Protein AF-M2SYH3-F1 (afdb_monomer_lite)

Foldseek 3Di:
DDDDDDDDDDDDDDDDDDDDDDDDDDDDDDDDDDDDDDPPPPPPPPVPPPPQADDQPVVLVLLLLCVLCVVPDDPVLNPVSVVCVVVSLVDANQDPVLQVSVVVVHAAWEWEQERVNRDIDTDDDPVVNCVQLVNFDWAPLGSSYIYGYRYDPVQVVVVVVLVVVCVVDDPVVVVVSVVVVVVVVVVLLVVLVDDDPDDDRPDHDSVNSNSNSSSVCSNVSND

Sequence (223 aa):
MAPVQTQTMTSHQFDNPVTVIRASGRISKPPARSTRTQNKALLSHSPQIPTAHPDINITLLRNKLLLQCRRYLPSDLLHEALADGIYSRATHWITPCSSAASKFGKRKRYYVLDSSTFTFQSLGSAWEARILSGGSQPIDAGNGVVIFVKERKEWDAFMAGYRRQGKRAGQLMKLKQKDTERGWRDAWKRKCGMEEGGGKEVNAGPMWVLVKSAVAKIVKGEA

Structure (mmCIF, N/CA/C/O backbone):
data_AF-M2SYH3-F1
#
_entry.id   AF-M2SYH3-F1
#
loop_
_atom_site.group_PDB
_atom_site.id
_atom_site.type_symbol
_atom_site.label_atom_id
_atom_site.label_alt_id
_atom_site.label_comp_id
_atom_site.label_asym_id
_atom_site.label_entity_id
_atom_site.label_seq_id
_atom_site.pdbx_PDB_ins_code
_atom_site.Cartn_x
_atom_site.Cartn_y
_atom_site.Cartn_z
_atom_site.occupancy
_atom_site.B_iso_or_equiv
_atom_site.auth_seq_id
_atom_site.auth_comp_id
_atom_site.auth_asym_id
_atom_site.auth_atom_id
_atom_site.pdbx_PDB_model_num
ATOM 1 N N . MET A 1 1 ? 0.533 -21.204 -64.965 1.00 42.12 1 MET A N 1
ATOM 2 C CA . MET A 1 1 ? 1.046 -19.938 -65.536 1.00 42.12 1 MET A CA 1
ATOM 3 C C . MET A 1 1 ? 0.451 -18.799 -64.719 1.00 42.12 1 MET A C 1
ATOM 5 O O . MET A 1 1 ? -0.742 -18.845 -64.451 1.00 42.12 1 MET A O 1
ATOM 9 N N . ALA A 1 2 ? 1.285 -17.895 -64.200 1.00 50.41 2 ALA A N 1
ATOM 10 C CA . ALA A 1 2 ? 0.898 -16.874 -63.219 1.00 50.41 2 ALA A CA 1
ATOM 11 C C . ALA A 1 2 ? 0.053 -15.741 -63.844 1.00 50.41 2 ALA A C 1
ATOM 13 O O . ALA A 1 2 ? 0.265 -15.426 -65.016 1.00 50.41 2 ALA A O 1
ATOM 14 N N . PRO A 1 3 ? -0.870 -15.105 -63.095 1.00 63.47 3 PRO A N 1
ATOM 15 C CA . PRO A 1 3 ? -1.610 -13.949 -63.590 1.00 63.47 3 PRO A CA 1
ATOM 16 C C . PRO A 1 3 ? -0.711 -12.703 -63.624 1.00 63.47 3 PRO A C 1
ATOM 18 O O . PRO A 1 3 ? -0.136 -12.301 -62.613 1.00 63.47 3 PRO A O 1
ATOM 21 N N . VAL A 1 4 ? -0.599 -12.093 -64.803 1.00 54.75 4 VAL A N 1
ATOM 22 C CA . VAL A 1 4 ? 0.127 -10.838 -65.039 1.00 54.75 4 VAL A CA 1
ATOM 23 C C . VAL A 1 4 ? -0.726 -9.673 -64.531 1.00 54.75 4 VAL A C 1
ATOM 25 O O . VAL A 1 4 ? -1.791 -9.387 -65.075 1.00 54.75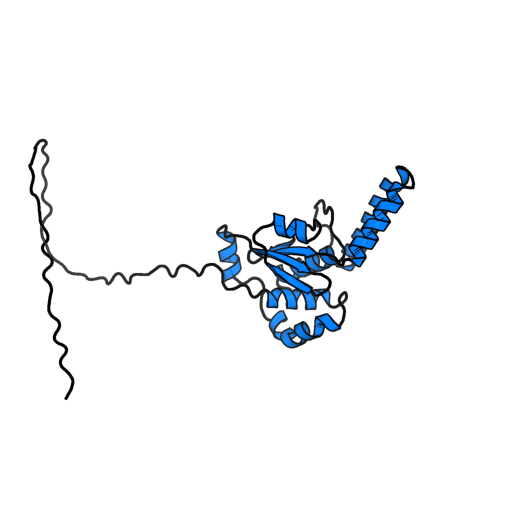 4 VAL A O 1
ATOM 28 N N . GLN A 1 5 ? -0.268 -9.001 -63.472 1.00 52.91 5 GLN A N 1
ATOM 29 C CA . GLN A 1 5 ? -0.852 -7.748 -62.992 1.00 52.91 5 GLN A CA 1
ATOM 30 C C . GLN A 1 5 ? -0.346 -6.588 -63.854 1.00 52.91 5 GLN A C 1
ATOM 32 O O . GLN A 1 5 ? 0.848 -6.300 -63.885 1.00 52.91 5 GLN A O 1
ATOM 37 N N . THR A 1 6 ? -1.264 -5.917 -64.544 1.00 54.66 6 THR A N 1
ATOM 38 C CA . THR A 1 6 ? -0.975 -4.702 -65.315 1.00 54.66 6 THR A CA 1
ATOM 39 C C . THR A 1 6 ? -1.228 -3.503 -64.402 1.00 54.66 6 THR A C 1
ATOM 41 O O . THR A 1 6 ? -2.363 -3.293 -63.982 1.00 54.66 6 THR A O 1
ATOM 44 N N . GLN A 1 7 ? -0.188 -2.748 -64.043 1.00 52.53 7 GLN A N 1
ATOM 45 C CA . GLN A 1 7 ? -0.327 -1.504 -63.277 1.00 52.53 7 GLN A CA 1
ATOM 46 C C . GLN A 1 7 ? -0.224 -0.306 -64.226 1.00 52.53 7 GLN A C 1
ATOM 48 O O . GLN A 1 7 ? 0.802 -0.086 -64.866 1.00 52.53 7 GLN A O 1
ATOM 53 N N . THR A 1 8 ? -1.311 0.456 -64.320 1.00 51.59 8 THR A N 1
ATOM 54 C CA . THR A 1 8 ? -1.416 1.704 -65.082 1.00 51.59 8 THR A CA 1
ATOM 55 C C . THR A 1 8 ? -0.762 2.839 -64.293 1.00 51.59 8 THR A C 1
ATOM 57 O O . THR A 1 8 ? -1.153 3.103 -63.158 1.00 51.59 8 THR A O 1
ATOM 60 N N . MET A 1 9 ? 0.229 3.518 -64.875 1.00 43.31 9 MET A N 1
ATOM 61 C CA . MET A 1 9 ? 0.876 4.681 -64.258 1.00 43.31 9 MET A CA 1
ATOM 62 C C . MET A 1 9 ? 0.047 5.953 -64.484 1.00 43.31 9 MET A C 1
ATOM 64 O O . MET A 1 9 ? -0.179 6.354 -65.623 1.00 43.31 9 MET A O 1
ATOM 68 N N . THR A 1 10 ? -0.369 6.618 -63.406 1.00 52.62 10 THR A N 1
ATOM 69 C CA . THR A 1 10 ? -0.900 7.991 -63.429 1.00 52.62 10 THR A CA 1
ATOM 70 C C . THR A 1 10 ? 0.238 9.012 -63.376 1.00 52.62 10 THR A C 1
ATOM 72 O O . THR A 1 10 ? 1.115 8.933 -62.517 1.00 52.62 10 THR A O 1
ATOM 75 N N . SER A 1 11 ? 0.215 9.991 -64.281 1.00 40.44 11 SER A N 1
ATOM 76 C CA . SER A 1 11 ? 1.160 11.111 -64.333 1.00 40.44 11 SER A CA 1
ATOM 77 C C . SER A 1 11 ? 0.791 12.199 -63.321 1.00 40.44 11 SER A C 1
ATOM 79 O O . SER A 1 11 ? -0.292 12.777 -63.404 1.00 40.44 11 SER A O 1
ATOM 81 N N . HIS A 1 12 ? 1.699 12.525 -62.400 1.00 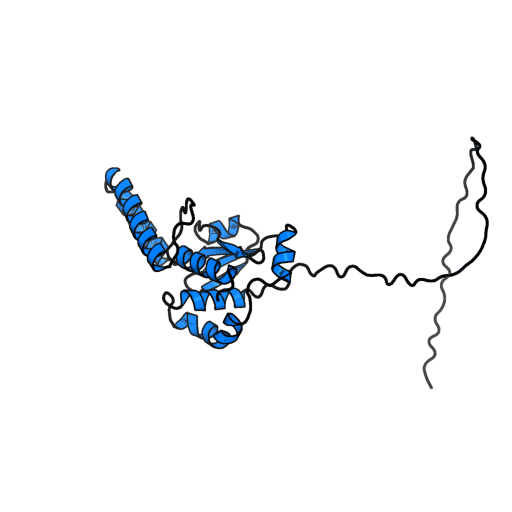43.59 12 HIS A N 1
ATOM 82 C CA . HIS A 1 12 ? 1.578 13.719 -61.563 1.00 43.59 12 HIS A CA 1
ATOM 83 C C . HIS A 1 12 ? 2.125 14.937 -62.317 1.00 43.59 12 HIS A C 1
ATOM 85 O O . HIS A 1 12 ? 3.328 15.048 -62.552 1.00 43.59 12 HIS A O 1
ATOM 91 N N . GLN A 1 13 ? 1.223 15.835 -62.704 1.00 39.53 13 GLN A N 1
ATOM 92 C CA . GLN A 1 13 ? 1.529 17.157 -63.236 1.00 39.53 13 GLN A CA 1
ATOM 93 C C . GLN A 1 13 ? 1.862 18.088 -62.061 1.00 39.53 13 GLN A C 1
ATOM 95 O O . GLN A 1 13 ? 1.044 18.270 -61.162 1.00 39.53 13 GLN A O 1
ATOM 100 N N . PHE A 1 14 ? 3.076 18.638 -62.042 1.00 44.34 14 PHE A N 1
ATOM 101 C CA . PHE A 1 14 ? 3.456 19.718 -61.133 1.00 44.34 14 PHE A CA 1
ATOM 102 C C . PHE A 1 14 ? 3.430 21.031 -61.916 1.00 44.34 14 PHE A C 1
ATOM 104 O O . PHE A 1 14 ? 4.287 21.260 -62.770 1.00 44.34 14 PHE A O 1
ATOM 111 N N . ASP A 1 15 ? 2.446 21.881 -61.626 1.00 38.56 15 ASP A N 1
ATOM 112 C CA . ASP A 1 15 ? 2.392 23.249 -62.134 1.00 38.56 15 ASP A CA 1
ATOM 113 C C . ASP A 1 15 ? 3.393 24.125 -61.367 1.00 38.56 15 ASP A C 1
ATOM 115 O O . ASP A 1 15 ? 3.286 24.332 -60.157 1.00 38.56 15 ASP A O 1
ATOM 119 N N . ASN A 1 16 ? 4.375 24.660 -62.091 1.00 48.09 16 ASN A N 1
ATOM 120 C CA . ASN A 1 16 ? 5.156 25.815 -61.655 1.00 48.09 16 ASN A CA 1
ATOM 121 C C . ASN A 1 16 ? 4.356 27.096 -61.927 1.00 48.09 16 ASN A C 1
ATOM 123 O O . ASN A 1 16 ? 3.827 27.245 -63.030 1.00 48.09 16 ASN A O 1
ATOM 127 N N . PRO A 1 17 ? 4.457 28.106 -61.050 1.00 53.94 17 PRO A N 1
ATOM 128 C CA . PRO A 1 17 ? 4.491 29.475 -61.534 1.00 53.94 17 PRO A CA 1
ATOM 129 C C . PRO A 1 17 ? 5.795 30.173 -61.144 1.00 53.94 17 PRO A C 1
ATOM 131 O O . PRO A 1 17 ? 6.124 30.404 -59.981 1.00 53.94 17 PRO A O 1
ATOM 134 N N . VAL A 1 18 ? 6.523 30.528 -62.198 1.00 38.81 18 VAL A N 1
ATOM 135 C CA . VAL A 1 18 ? 7.588 31.525 -62.246 1.00 38.81 18 VAL A CA 1
ATOM 136 C C . VAL A 1 18 ? 7.019 32.888 -61.853 1.00 38.81 18 VAL A C 1
ATOM 138 O O . VAL A 1 18 ? 6.101 33.350 -62.519 1.00 38.81 18 VAL A O 1
ATOM 141 N N . THR A 1 19 ? 7.637 33.591 -60.897 1.00 38.41 19 THR A N 1
ATOM 142 C CA . THR A 1 19 ? 7.664 35.067 -60.927 1.00 38.41 19 THR A CA 1
ATOM 143 C C . THR A 1 19 ? 8.864 35.673 -60.183 1.00 38.41 19 THR A C 1
ATOM 145 O O . THR A 1 19 ? 8.929 35.693 -58.961 1.00 38.41 19 THR A O 1
ATOM 148 N N . VAL A 1 20 ? 9.773 36.204 -61.008 1.00 38.16 20 VAL A N 1
ATOM 149 C CA . VAL A 1 20 ? 10.424 37.529 -60.965 1.00 38.16 20 VAL A CA 1
ATOM 150 C C . VAL A 1 20 ? 11.414 37.887 -59.838 1.00 38.16 20 VAL A C 1
ATOM 152 O O . VAL A 1 20 ? 11.094 38.369 -58.759 1.00 38.16 20 VAL A O 1
ATOM 155 N N . ILE A 1 21 ? 12.670 37.778 -60.266 1.00 36.28 21 ILE A N 1
ATOM 156 C CA . ILE A 1 21 ? 13.918 38.458 -59.905 1.00 36.28 21 ILE A CA 1
ATOM 157 C C . ILE A 1 21 ? 13.749 39.934 -59.477 1.00 36.28 21 ILE A C 1
ATOM 159 O O . ILE A 1 21 ? 13.281 40.767 -60.253 1.00 36.28 21 ILE A O 1
ATOM 163 N N . ARG A 1 22 ? 14.320 40.302 -58.320 1.00 34.34 22 ARG A N 1
ATOM 164 C CA . ARG A 1 22 ? 14.886 41.645 -58.099 1.00 34.34 22 ARG A CA 1
ATOM 165 C C . ARG A 1 22 ? 16.257 41.521 -57.437 1.00 34.34 22 ARG A C 1
ATOM 167 O O . ARG A 1 22 ? 16.393 40.982 -56.345 1.00 34.34 22 ARG A O 1
ATOM 174 N N . ALA A 1 23 ? 17.270 41.973 -58.166 1.00 37.78 23 ALA A N 1
ATOM 175 C CA . ALA A 1 23 ? 18.678 41.924 -57.809 1.00 37.78 23 ALA A CA 1
ATOM 176 C C . ALA A 1 23 ? 19.068 43.044 -56.834 1.00 37.78 23 ALA A C 1
ATOM 178 O O . ALA A 1 23 ? 18.600 44.168 -56.994 1.00 37.78 23 ALA A O 1
ATOM 179 N N . SER A 1 24 ? 20.001 42.761 -55.916 1.00 33.31 24 SER A N 1
ATOM 180 C CA . SER A 1 24 ? 21.222 43.564 -55.723 1.00 33.31 24 SER A CA 1
ATOM 181 C C . SER A 1 24 ? 22.178 42.890 -54.726 1.00 33.31 24 SER A C 1
ATOM 183 O O . SER A 1 24 ? 21.729 42.358 -53.716 1.00 33.31 24 SER A O 1
ATOM 185 N N . GLY A 1 25 ? 23.491 42.966 -54.982 1.00 33.91 25 GLY A N 1
ATOM 186 C CA . GLY A 1 25 ? 24.516 42.833 -53.932 1.00 33.91 25 GLY A CA 1
ATOM 187 C C . GLY A 1 25 ? 25.477 41.637 -54.002 1.00 33.91 25 GLY A C 1
ATOM 188 O O . GLY A 1 25 ? 25.377 40.712 -53.212 1.00 33.91 25 GLY A O 1
ATOM 189 N N . ARG A 1 26 ? 26.436 41.706 -54.937 1.00 37.03 26 ARG A N 1
ATOM 190 C CA . ARG A 1 26 ? 27.820 41.169 -54.918 1.00 37.03 26 ARG A CA 1
ATOM 191 C C . ARG A 1 26 ? 28.271 40.368 -53.669 1.00 37.03 26 ARG A C 1
ATOM 193 O O . ARG A 1 26 ? 28.309 40.927 -52.583 1.00 37.03 26 ARG A O 1
ATOM 200 N N . ILE A 1 27 ? 28.817 39.160 -53.874 1.00 39.44 27 ILE A N 1
ATOM 201 C CA . ILE A 1 27 ? 30.246 38.794 -53.684 1.00 39.44 27 ILE A CA 1
ATOM 202 C C . ILE A 1 27 ? 30.469 37.322 -54.097 1.00 39.44 27 ILE A C 1
ATOM 204 O O . ILE A 1 27 ? 29.675 36.425 -53.843 1.00 39.44 27 ILE A O 1
ATOM 208 N N . SER A 1 28 ? 31.581 37.130 -54.795 1.00 40.62 28 SER A N 1
ATOM 209 C CA . SER A 1 28 ? 32.129 35.961 -55.481 1.00 40.62 28 SER A CA 1
ATOM 210 C C . SER A 1 28 ? 32.552 34.773 -54.600 1.00 40.62 28 SER A C 1
ATOM 212 O O . SER A 1 28 ? 33.285 34.984 -53.633 1.00 40.62 28 SER A O 1
ATOM 214 N N . LYS A 1 29 ? 32.245 33.538 -55.041 1.00 44.41 29 LYS A N 1
ATOM 215 C CA . LYS A 1 29 ? 33.166 32.373 -55.185 1.00 44.41 29 LYS A CA 1
ATOM 216 C C . LYS A 1 29 ? 32.385 31.108 -55.618 1.00 44.41 29 LYS A C 1
ATOM 218 O O . LYS A 1 29 ? 31.324 30.859 -55.054 1.00 44.41 29 LYS A O 1
ATOM 223 N N . PRO A 1 30 ? 32.872 30.297 -56.579 1.00 50.31 30 PRO A N 1
ATOM 224 C CA . PRO A 1 30 ? 32.201 29.060 -56.985 1.00 50.31 30 PRO A CA 1
ATOM 225 C C . PRO A 1 30 ? 32.692 27.862 -56.150 1.00 50.31 30 PRO A C 1
ATOM 227 O O . PRO A 1 30 ? 33.896 27.771 -55.900 1.00 50.31 30 PRO A O 1
ATOM 230 N N . PRO A 1 31 ? 31.841 26.892 -55.769 1.00 42.47 31 PRO A N 1
ATOM 231 C CA . PRO A 1 31 ? 32.324 25.578 -55.382 1.00 42.47 31 PRO A CA 1
ATOM 232 C C . PRO A 1 31 ? 32.312 24.622 -56.581 1.00 42.47 31 PRO A C 1
ATOM 234 O O . PRO A 1 31 ? 31.359 24.542 -57.357 1.00 42.47 31 PRO A O 1
ATOM 237 N N . ALA A 1 32 ? 33.428 23.913 -56.719 1.00 39.72 32 ALA A N 1
ATOM 238 C CA . ALA A 1 32 ? 33.720 22.958 -57.768 1.00 39.72 32 ALA A CA 1
ATOM 239 C C . ALA A 1 32 ? 32.761 21.756 -57.766 1.00 39.72 32 ALA A C 1
ATOM 241 O O . ALA A 1 32 ? 32.428 21.184 -56.729 1.00 39.72 32 ALA A O 1
ATOM 242 N N . ARG A 1 33 ? 32.389 21.323 -58.970 1.00 42.09 33 ARG A N 1
ATOM 243 C CA . ARG A 1 33 ? 31.792 20.016 -59.245 1.00 42.09 33 ARG A CA 1
ATOM 244 C C . ARG A 1 33 ? 32.903 18.960 -59.203 1.00 42.09 33 ARG A C 1
ATOM 246 O O . ARG A 1 33 ? 33.776 18.988 -60.061 1.00 42.09 33 ARG A O 1
ATOM 253 N N . SER A 1 34 ? 32.847 18.005 -58.275 1.00 36.19 34 SER A N 1
ATOM 254 C CA . SER A 1 34 ? 33.382 16.662 -58.530 1.00 36.19 34 SER A CA 1
ATOM 255 C C . SER A 1 34 ? 32.718 15.603 -57.650 1.00 36.19 34 SER A C 1
ATOM 257 O O . SER A 1 34 ? 32.549 15.748 -56.443 1.00 36.19 34 SER A O 1
ATOM 259 N N . THR A 1 35 ? 32.312 14.550 -58.340 1.00 45.69 35 THR A N 1
ATOM 260 C CA . THR A 1 35 ? 31.649 13.312 -57.944 1.00 45.69 35 THR A CA 1
ATOM 261 C C . THR A 1 35 ? 32.452 12.474 -56.953 1.00 45.69 35 THR A C 1
ATOM 263 O O . THR A 1 35 ? 33.611 12.185 -57.231 1.00 45.69 35 THR A O 1
ATOM 266 N N . ARG A 1 36 ? 31.801 11.924 -55.918 1.00 39.41 36 ARG A N 1
ATOM 267 C CA . ARG A 1 36 ? 31.935 10.495 -55.577 1.00 39.41 36 ARG A CA 1
ATOM 268 C C . ARG A 1 36 ? 30.840 10.056 -54.609 1.00 39.41 36 ARG A C 1
ATOM 270 O O . ARG A 1 36 ? 30.833 10.388 -53.431 1.00 39.41 36 ARG A O 1
ATOM 277 N N . THR A 1 37 ? 29.938 9.254 -55.149 1.00 49.62 37 THR A N 1
ATOM 278 C CA . THR A 1 37 ? 29.080 8.305 -54.447 1.00 49.62 37 THR A CA 1
ATOM 279 C C . THR A 1 37 ? 29.840 7.567 -53.342 1.00 49.62 37 THR A C 1
ATOM 281 O O . THR A 1 37 ? 30.661 6.691 -53.614 1.00 49.62 37 THR A O 1
ATOM 284 N N . GLN A 1 38 ? 29.521 7.873 -52.090 1.00 41.78 38 GLN A N 1
ATOM 285 C CA . GLN A 1 38 ? 29.588 6.900 -51.009 1.00 41.78 38 GLN A CA 1
ATOM 286 C C . GLN A 1 38 ? 28.253 6.952 -50.280 1.00 41.78 38 GLN A C 1
ATOM 288 O O . GLN A 1 38 ? 28.064 7.705 -49.329 1.00 41.78 38 GLN A O 1
ATOM 293 N N . ASN A 1 39 ? 27.329 6.126 -50.777 1.00 46.00 39 ASN A N 1
ATOM 294 C CA . ASN A 1 39 ? 26.231 5.566 -50.006 1.00 46.00 39 ASN A CA 1
ATOM 295 C C . ASN A 1 39 ? 26.822 4.886 -48.764 1.00 46.00 39 ASN A C 1
ATOM 297 O O . ASN A 1 39 ? 27.011 3.673 -48.727 1.00 46.00 39 ASN A O 1
ATOM 301 N N . LYS A 1 40 ? 27.125 5.664 -47.726 1.00 44.81 40 LYS A N 1
ATOM 302 C CA . LYS A 1 40 ? 26.955 5.160 -46.375 1.00 44.81 40 LYS A CA 1
ATOM 303 C C . LYS A 1 40 ? 25.454 5.122 -46.212 1.00 44.81 40 LYS A C 1
ATOM 305 O O . LYS A 1 40 ? 24.832 6.167 -46.051 1.00 44.81 40 LYS A O 1
ATOM 310 N N . ALA A 1 41 ? 24.891 3.927 -46.367 1.00 47.91 41 ALA A N 1
ATOM 311 C CA . ALA A 1 41 ? 23.580 3.620 -45.845 1.00 47.91 41 ALA A CA 1
ATOM 312 C C . ALA A 1 41 ? 23.558 4.173 -44.419 1.00 47.91 41 ALA A C 1
ATOM 314 O O . ALA A 1 41 ? 24.173 3.615 -43.508 1.00 47.91 41 ALA A O 1
ATOM 315 N N . LEU A 1 42 ? 22.931 5.338 -44.260 1.00 52.00 42 LEU A N 1
ATOM 316 C CA . LEU A 1 42 ? 22.431 5.781 -42.984 1.00 52.00 42 LEU A CA 1
ATOM 317 C C . LEU A 1 42 ? 21.393 4.718 -42.672 1.00 52.00 42 LEU A C 1
ATOM 319 O O . LEU A 1 42 ? 20.255 4.802 -43.124 1.00 52.00 42 LEU A O 1
ATOM 323 N N . LEU A 1 43 ? 21.842 3.653 -42.003 1.00 55.50 43 LEU A N 1
ATOM 324 C CA . LEU A 1 43 ? 20.993 2.831 -41.170 1.00 55.50 43 LEU A CA 1
ATOM 325 C C . LEU A 1 43 ? 20.183 3.859 -40.406 1.00 55.50 43 LEU A C 1
ATOM 327 O O . LEU A 1 43 ? 20.726 4.576 -39.563 1.00 55.50 43 LEU A O 1
ATOM 331 N N . SER A 1 44 ? 18.931 4.024 -40.820 1.00 48.66 44 SER A N 1
ATOM 332 C CA . SER A 1 44 ? 17.947 4.793 -40.103 1.00 48.66 44 SER A CA 1
ATOM 333 C C . SER A 1 44 ? 17.850 4.081 -38.771 1.00 48.66 44 SER A C 1
ATOM 335 O O . SER A 1 44 ? 17.082 3.133 -38.604 1.00 48.66 44 SER A O 1
ATOM 337 N N . HIS A 1 45 ? 18.715 4.474 -37.843 1.00 51.34 45 HIS A N 1
ATOM 338 C CA . HIS A 1 45 ? 18.563 4.177 -36.450 1.00 51.34 45 HIS A CA 1
ATOM 339 C C . HIS A 1 45 ? 17.325 4.979 -36.092 1.00 51.34 45 HIS A C 1
ATOM 341 O O . HIS A 1 45 ? 17.405 6.126 -35.667 1.00 51.34 45 HIS A O 1
ATOM 347 N N . SER A 1 46 ? 16.157 4.404 -36.394 1.00 47.28 46 SER A N 1
ATOM 348 C CA . SER A 1 46 ? 14.946 4.764 -35.699 1.00 47.28 46 SER A CA 1
ATOM 349 C C . SER A 1 46 ? 15.372 4.622 -34.251 1.00 47.28 46 SER A C 1
ATOM 351 O O . SER A 1 46 ? 15.735 3.500 -33.868 1.00 47.28 46 SER A O 1
ATOM 353 N N . PRO A 1 47 ? 15.479 5.720 -33.480 1.00 55.53 47 PRO A N 1
ATOM 354 C CA . PRO A 1 47 ? 15.741 5.575 -32.069 1.00 55.53 47 PRO A CA 1
ATOM 355 C C . PRO A 1 47 ? 14.660 4.610 -31.617 1.00 55.53 47 PRO A C 1
ATOM 357 O O . PRO A 1 47 ? 13.475 4.833 -31.878 1.00 55.53 47 PRO A O 1
ATOM 360 N N . GLN A 1 48 ? 15.068 3.459 -31.097 1.00 54.53 48 GLN A N 1
ATOM 361 C CA . GLN A 1 48 ? 14.137 2.532 -30.497 1.00 54.53 48 GLN A CA 1
ATOM 362 C C . GLN A 1 48 ? 13.637 3.292 -29.280 1.00 54.53 48 GLN A C 1
ATOM 364 O O . GLN A 1 48 ? 14.295 3.294 -28.244 1.00 54.53 48 GLN A O 1
ATOM 369 N N . ILE A 1 49 ? 12.574 4.081 -29.476 1.00 49.47 49 ILE A N 1
ATOM 370 C CA . ILE A 1 49 ? 11.958 4.907 -28.450 1.00 49.47 49 ILE A CA 1
ATOM 371 C C . ILE A 1 49 ? 11.643 3.897 -27.358 1.00 49.47 49 ILE A C 1
ATOM 373 O O . ILE A 1 49 ? 10.823 3.009 -27.608 1.00 49.47 49 ILE A O 1
ATOM 377 N N . PRO A 1 50 ? 12.334 3.937 -26.203 1.00 52.31 50 PRO A N 1
ATOM 378 C CA . PRO A 1 50 ? 12.101 2.956 -25.166 1.00 52.31 50 PRO A CA 1
ATOM 379 C C . PRO A 1 50 ? 10.616 3.019 -24.850 1.00 52.31 50 PRO A C 1
ATOM 381 O O . PRO A 1 50 ? 10.110 4.097 -24.512 1.00 52.31 50 PRO A O 1
ATOM 384 N N . THR A 1 51 ? 9.926 1.896 -25.048 1.00 50.41 51 THR A N 1
ATOM 385 C CA . THR A 1 51 ? 8.483 1.774 -24.865 1.00 50.41 51 THR A CA 1
ATOM 386 C C . THR A 1 51 ? 8.080 2.442 -23.555 1.00 50.41 51 THR A C 1
ATOM 388 O O . THR A 1 51 ? 8.782 2.371 -22.537 1.00 50.41 51 THR A O 1
ATOM 391 N N . ALA A 1 52 ? 6.996 3.215 -23.623 1.00 50.78 52 ALA A N 1
ATOM 392 C CA . ALA A 1 52 ? 6.525 4.061 -22.541 1.00 50.78 52 ALA A CA 1
ATOM 393 C C . ALA A 1 52 ? 6.131 3.198 -21.333 1.00 50.78 52 ALA A C 1
ATOM 395 O O . ALA A 1 52 ? 5.002 2.750 -21.231 1.00 50.78 52 ALA A O 1
ATOM 396 N N . HIS A 1 53 ? 7.094 3.006 -20.426 1.00 55.56 53 HIS A N 1
ATOM 397 C CA . HIS A 1 53 ? 7.085 2.033 -19.333 1.00 55.56 53 HIS A CA 1
ATOM 398 C C . HIS A 1 53 ? 7.032 0.570 -19.813 1.00 55.56 53 HIS A C 1
ATOM 400 O O . HIS A 1 53 ? 6.183 0.221 -20.623 1.00 55.56 53 HIS A O 1
ATOM 406 N N . PRO A 1 54 ? 7.876 -0.332 -19.278 1.00 59.97 54 PRO A N 1
ATOM 407 C CA . PRO A 1 54 ? 7.513 -1.743 -19.316 1.00 59.97 54 PRO A CA 1
ATOM 408 C C . PRO A 1 54 ? 6.164 -1.895 -18.596 1.00 59.97 54 PRO A C 1
ATOM 410 O O . PRO A 1 54 ? 5.933 -1.214 -17.582 1.00 59.97 54 PRO A O 1
ATOM 413 N N . ASP A 1 55 ? 5.280 -2.744 -19.120 1.00 67.12 55 ASP A N 1
ATOM 414 C CA . ASP A 1 55 ? 4.034 -3.112 -18.450 1.00 67.12 55 ASP A CA 1
ATOM 415 C C . ASP A 1 55 ? 4.350 -3.458 -16.993 1.00 67.12 55 ASP A C 1
ATOM 417 O O . ASP A 1 55 ? 5.137 -4.363 -16.701 1.00 67.12 55 ASP A O 1
ATOM 421 N N . ILE A 1 56 ? 3.824 -2.663 -16.053 1.00 79.00 56 ILE A N 1
ATOM 422 C CA . ILE A 1 56 ? 4.091 -2.926 -14.643 1.00 79.00 56 ILE A CA 1
ATOM 423 C C . ILE A 1 56 ? 3.290 -4.142 -14.243 1.00 79.00 56 ILE A C 1
ATOM 425 O O . ILE A 1 56 ? 2.061 -4.116 -14.222 1.00 79.00 56 ILE A O 1
ATOM 429 N N . ASN A 1 57 ? 4.015 -5.172 -13.829 1.00 87.06 57 ASN A N 1
ATOM 430 C CA . ASN A 1 57 ? 3.424 -6.335 -13.211 1.00 87.06 57 ASN A CA 1
ATOM 431 C C . ASN A 1 57 ? 2.984 -5.986 -11.779 1.00 87.06 57 ASN A C 1
ATOM 433 O O . ASN A 1 57 ? 3.697 -6.229 -10.808 1.00 87.06 57 ASN A O 1
ATOM 437 N N . ILE A 1 58 ? 1.811 -5.366 -11.642 1.00 89.19 58 ILE A N 1
ATOM 438 C CA . ILE A 1 58 ? 1.255 -4.994 -10.335 1.00 89.19 58 ILE A CA 1
ATOM 439 C C . ILE A 1 58 ? 0.952 -6.231 -9.474 1.00 89.19 58 ILE A C 1
ATOM 441 O O . ILE A 1 58 ? 1.019 -6.167 -8.246 1.00 89.19 58 ILE A O 1
ATOM 445 N N . THR A 1 59 ? 0.704 -7.377 -10.111 1.00 89.25 59 THR A N 1
ATOM 446 C CA . THR A 1 59 ? 0.530 -8.675 -9.451 1.00 89.25 59 THR A CA 1
ATOM 447 C C . THR A 1 59 ? 1.804 -9.103 -8.722 1.00 89.25 59 THR A C 1
ATOM 449 O O . THR A 1 59 ? 1.727 -9.556 -7.583 1.00 89.25 59 THR A O 1
ATOM 452 N N . LEU A 1 60 ? 2.988 -8.861 -9.298 1.00 89.81 60 LEU A N 1
ATOM 453 C CA . LEU A 1 60 ? 4.265 -9.098 -8.617 1.00 89.81 60 LEU A CA 1
ATOM 454 C C . LEU A 1 60 ? 4.381 -8.266 -7.332 1.00 89.81 60 LEU A C 1
ATOM 456 O O . LEU A 1 60 ? 4.786 -8.790 -6.295 1.00 89.81 60 LEU A O 1
ATOM 460 N N . LEU A 1 61 ? 4.004 -6.983 -7.375 1.00 91.19 61 LEU A N 1
ATOM 461 C CA . LEU A 1 61 ? 4.007 -6.125 -6.185 1.00 91.19 61 LEU A CA 1
ATOM 462 C C . LEU A 1 61 ? 3.026 -6.631 -5.126 1.00 91.19 61 LEU A C 1
ATOM 464 O O . LEU A 1 61 ? 3.381 -6.683 -3.950 1.00 91.19 61 LEU A O 1
ATOM 468 N N . ARG A 1 62 ? 1.819 -7.040 -5.540 1.00 92.50 62 ARG A N 1
ATOM 469 C CA . ARG A 1 62 ? 0.806 -7.635 -4.654 1.00 92.50 62 ARG A CA 1
ATOM 470 C C . ARG A 1 62 ? 1.373 -8.862 -3.948 1.00 92.50 62 ARG A C 1
ATOM 472 O O . ARG A 1 62 ? 1.369 -8.904 -2.720 1.00 92.50 62 ARG A O 1
ATOM 479 N N . ASN A 1 63 ? 1.919 -9.810 -4.703 1.00 91.25 63 ASN A N 1
ATOM 480 C CA . ASN A 1 63 ? 2.446 -11.060 -4.162 1.00 91.25 63 ASN A CA 1
ATOM 481 C C . ASN A 1 63 ? 3.653 -10.817 -3.249 1.00 91.25 63 ASN A C 1
ATOM 483 O O . ASN A 1 63 ? 3.711 -11.365 -2.150 1.00 91.25 63 ASN A O 1
ATOM 487 N N . LYS A 1 64 ? 4.581 -9.927 -3.628 1.00 91.06 64 LYS A N 1
ATOM 488 C CA . LYS A 1 64 ? 5.701 -9.543 -2.755 1.00 91.06 64 LYS A CA 1
ATOM 489 C C . LYS A 1 64 ? 5.228 -8.916 -1.444 1.00 91.06 64 LYS A C 1
ATOM 491 O O . LYS A 1 64 ? 5.753 -9.261 -0.386 1.00 91.06 64 LYS A O 1
ATOM 496 N N . LEU A 1 65 ? 4.233 -8.030 -1.485 1.00 91.62 65 LEU A N 1
ATOM 497 C CA . LEU A 1 65 ? 3.669 -7.438 -0.271 1.00 91.62 65 LEU A CA 1
ATOM 498 C C . LEU A 1 65 ? 2.963 -8.486 0.596 1.00 91.62 65 LEU A C 1
ATOM 500 O O . LEU A 1 65 ? 3.183 -8.499 1.804 1.00 91.62 65 LEU A O 1
ATOM 504 N N . LEU A 1 66 ? 2.185 -9.398 0.003 1.00 90.94 66 LEU A N 1
ATOM 505 C CA . LEU A 1 66 ? 1.551 -10.511 0.721 1.00 90.94 66 LEU A CA 1
ATOM 506 C C . LEU A 1 66 ? 2.594 -11.381 1.435 1.00 90.94 66 LEU A C 1
ATOM 508 O O . LEU A 1 66 ? 2.456 -11.667 2.623 1.00 90.94 66 LEU A O 1
ATOM 512 N N . LEU A 1 67 ? 3.683 -11.740 0.749 1.00 89.06 67 LEU A N 1
ATOM 513 C CA . LEU A 1 67 ? 4.765 -12.546 1.321 1.00 89.06 67 LEU A CA 1
ATOM 514 C C . LEU A 1 67 ? 5.502 -11.827 2.458 1.00 89.06 67 LEU A C 1
ATOM 516 O O . LEU A 1 67 ? 5.826 -12.456 3.468 1.00 89.06 67 LEU A O 1
ATOM 520 N N . GLN A 1 68 ? 5.743 -10.521 2.326 1.00 88.69 68 GLN A N 1
ATOM 521 C CA . GLN A 1 68 ? 6.384 -9.714 3.369 1.00 88.69 68 GLN A CA 1
ATOM 522 C C . GLN A 1 68 ? 5.460 -9.487 4.576 1.00 88.69 68 GLN A C 1
ATOM 524 O O . GLN A 1 68 ? 5.905 -9.540 5.723 1.00 88.69 68 GLN A O 1
ATOM 529 N N . CYS A 1 69 ? 4.160 -9.300 4.341 1.00 87.19 69 CYS A N 1
ATOM 530 C CA . CYS A 1 69 ? 3.156 -9.066 5.379 1.00 87.19 69 CYS A CA 1
ATOM 531 C C . CYS A 1 69 ? 2.523 -10.353 5.940 1.00 87.19 69 CYS A C 1
ATOM 533 O O . CYS A 1 69 ? 1.686 -10.259 6.835 1.00 87.19 69 CYS A O 1
ATOM 535 N N . ARG A 1 70 ? 2.937 -11.546 5.489 1.00 86.00 70 ARG A N 1
ATOM 536 C CA . ARG A 1 70 ? 2.300 -12.850 5.781 1.00 86.00 70 ARG A CA 1
ATOM 537 C C . ARG A 1 70 ? 1.983 -13.141 7.249 1.00 86.00 70 ARG A C 1
ATOM 539 O O . ARG A 1 70 ? 1.033 -13.849 7.538 1.00 86.00 70 ARG A O 1
ATOM 546 N N . ARG A 1 71 ? 2.771 -12.606 8.188 1.00 83.81 71 ARG A N 1
ATOM 547 C CA . ARG A 1 71 ? 2.568 -12.806 9.638 1.00 83.81 71 ARG A CA 1
ATOM 548 C C . ARG A 1 71 ? 1.359 -12.048 10.196 1.00 83.81 71 ARG A C 1
ATOM 550 O O . ARG A 1 71 ? 0.950 -12.318 11.318 1.00 83.81 71 ARG A O 1
ATOM 557 N N . TYR A 1 72 ? 0.841 -11.080 9.447 1.00 82.56 72 TYR A N 1
ATOM 558 C CA . TYR A 1 72 ? -0.207 -10.152 9.874 1.00 82.56 72 TYR A CA 1
ATOM 559 C C . TYR A 1 72 ? -1.459 -10.241 8.995 1.00 82.56 72 TYR A C 1
ATOM 561 O O . TYR A 1 72 ? -2.378 -9.442 9.162 1.00 82.56 72 TYR A O 1
ATOM 569 N N . LEU A 1 73 ? -1.486 -11.179 8.046 1.00 82.19 73 LEU A N 1
ATOM 570 C CA . LEU A 1 73 ? -2.574 -11.352 7.095 1.00 82.19 73 LEU A CA 1
ATOM 571 C C . LEU A 1 73 ? -3.295 -12.687 7.320 1.00 82.19 73 LEU A C 1
ATOM 573 O O . LEU A 1 73 ? -2.650 -13.657 7.720 1.00 82.19 73 LEU A O 1
ATOM 577 N N . PRO A 1 74 ? -4.612 -12.754 7.046 1.00 82.69 74 PRO A N 1
ATOM 578 C CA . PRO A 1 74 ? -5.350 -14.013 7.010 1.00 82.69 74 PRO A CA 1
ATOM 579 C C . PRO A 1 74 ? -4.743 -15.004 6.010 1.00 82.69 74 PRO A C 1
ATOM 581 O O . PRO A 1 74 ? -4.310 -14.598 4.929 1.00 82.69 74 PRO A O 1
ATOM 584 N N . SER A 1 75 ? -4.770 -16.297 6.347 1.00 80.56 75 SER A N 1
ATOM 585 C CA . SER A 1 75 ? -4.288 -17.399 5.496 1.00 80.56 75 SER A CA 1
ATOM 586 C C . SER A 1 75 ? -4.923 -17.406 4.109 1.00 80.56 75 SER A C 1
ATOM 588 O O . SER A 1 75 ? -4.240 -17.660 3.121 1.00 80.56 75 SER A O 1
ATOM 590 N N . ASP A 1 76 ? -6.204 -17.057 4.032 1.00 83.81 76 ASP A N 1
ATOM 591 C CA . ASP A 1 76 ? -7.005 -17.149 2.811 1.00 83.81 76 ASP A CA 1
ATOM 592 C C . ASP A 1 76 ? -6.469 -16.232 1.702 1.00 83.81 76 ASP A C 1
ATOM 594 O O . ASP A 1 76 ? -6.530 -16.565 0.523 1.00 83.81 76 ASP A O 1
ATOM 598 N N . LEU A 1 77 ? -5.851 -15.107 2.078 1.00 82.56 77 LEU A N 1
ATOM 599 C CA . LEU A 1 77 ? -5.230 -14.168 1.138 1.00 82.56 77 LEU A CA 1
ATOM 600 C C . LEU A 1 77 ? -3.837 -14.616 0.669 1.00 82.56 77 LEU A C 1
ATOM 602 O O . LEU A 1 77 ? -3.287 -14.032 -0.263 1.00 82.56 77 LEU A O 1
ATOM 606 N N . LEU A 1 78 ? -3.234 -15.609 1.327 1.00 83.38 78 LEU A N 1
ATOM 607 C CA . LEU A 1 78 ? -1.859 -16.034 1.066 1.00 83.38 78 LEU A CA 1
ATOM 608 C C . LEU A 1 78 ? -1.764 -17.158 0.033 1.00 83.38 78 LEU A C 1
ATOM 610 O O . LEU A 1 78 ? -0.692 -17.329 -0.541 1.00 83.38 78 LEU A O 1
ATOM 614 N N . HIS A 1 79 ? -2.842 -17.903 -0.230 1.00 78.94 79 HIS A N 1
ATOM 615 C CA . HIS A 1 79 ? -2.803 -19.070 -1.120 1.00 78.94 79 HIS A CA 1
ATOM 616 C C . HIS A 1 79 ? -2.299 -18.733 -2.532 1.00 78.94 79 HIS A C 1
ATOM 618 O O . HIS A 1 79 ? -1.372 -19.384 -3.014 1.00 78.94 79 HIS A O 1
ATOM 624 N N . GLU A 1 80 ? -2.828 -17.675 -3.155 1.00 70.69 80 GLU A N 1
ATOM 625 C CA . GLU A 1 80 ? -2.387 -17.220 -4.486 1.00 70.69 80 GLU A CA 1
ATOM 626 C C . GLU A 1 80 ? -0.917 -16.764 -4.476 1.00 70.69 80 GLU A C 1
ATOM 628 O O . GLU A 1 80 ? -0.134 -17.116 -5.354 1.00 70.69 80 GLU A O 1
ATOM 633 N N . ALA A 1 81 ? -0.507 -16.025 -3.441 1.00 73.69 81 ALA A N 1
ATOM 634 C CA . ALA A 1 81 ? 0.855 -15.501 -3.340 1.00 73.69 81 ALA A CA 1
ATOM 635 C C . ALA A 1 81 ? 1.904 -16.574 -3.013 1.00 73.69 81 ALA A C 1
ATOM 637 O O . ALA A 1 81 ? 3.081 -16.397 -3.330 1.00 73.69 81 ALA A O 1
ATOM 638 N N . LEU A 1 82 ? 1.506 -17.666 -2.355 1.00 77.25 82 LEU A N 1
ATOM 639 C CA . LEU A 1 82 ? 2.384 -18.794 -2.053 1.00 77.25 82 LEU A CA 1
ATOM 640 C C . LEU A 1 82 ? 2.601 -19.690 -3.274 1.00 77.25 82 LEU A C 1
ATOM 642 O O . LEU A 1 82 ? 3.723 -20.165 -3.448 1.00 77.25 82 LEU A O 1
ATOM 646 N N . ALA A 1 83 ? 1.587 -19.865 -4.128 1.00 77.62 83 ALA A N 1
ATOM 647 C CA . ALA A 1 83 ? 1.722 -20.595 -5.390 1.00 77.62 83 ALA A CA 1
ATOM 648 C C . ALA A 1 83 ? 2.782 -19.947 -6.299 1.00 77.62 83 ALA A C 1
ATOM 650 O O . ALA A 1 83 ? 3.714 -20.612 -6.746 1.00 77.62 83 ALA A O 1
ATOM 651 N N . ASP A 1 84 ? 2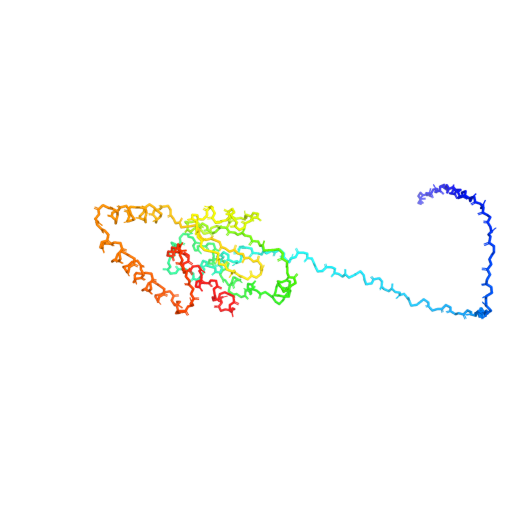.734 -18.619 -6.433 1.00 77.69 84 ASP A N 1
ATOM 652 C CA . ASP A 1 84 ? 3.736 -17.830 -7.163 1.00 77.69 84 ASP A CA 1
ATOM 653 C C . ASP A 1 84 ? 4.934 -17.414 -6.290 1.00 77.69 84 ASP A C 1
ATOM 655 O O . ASP A 1 84 ? 5.700 -16.507 -6.640 1.00 77.69 84 ASP A O 1
ATOM 659 N N . GLY A 1 85 ? 5.109 -18.034 -5.120 1.00 76.31 85 GLY A N 1
ATOM 660 C CA . GLY A 1 85 ? 6.0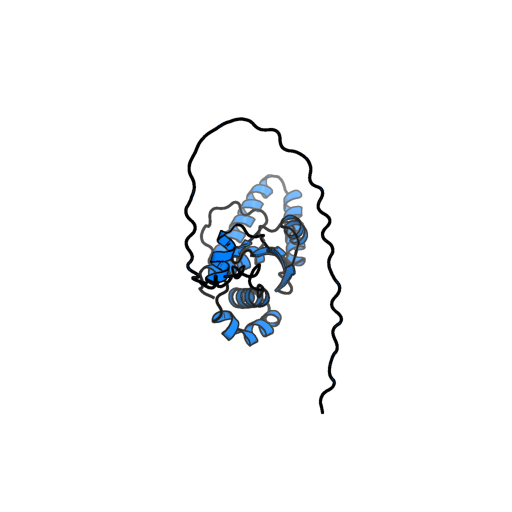23 -17.559 -4.084 1.00 76.31 85 GLY A CA 1
ATOM 661 C C . GLY A 1 85 ? 7.494 -17.573 -4.503 1.00 76.31 85 GLY A C 1
ATOM 662 O O . GLY A 1 85 ? 8.236 -16.647 -4.175 1.00 76.31 85 GLY A O 1
ATOM 663 N N . ILE A 1 86 ? 7.917 -18.590 -5.260 1.00 80.38 86 ILE A N 1
ATOM 664 C CA . ILE A 1 86 ? 9.298 -18.718 -5.757 1.00 80.38 86 ILE A CA 1
ATOM 665 C C . ILE A 1 86 ? 9.584 -17.634 -6.798 1.00 80.38 86 ILE A C 1
ATOM 667 O O . ILE A 1 86 ? 10.557 -16.891 -6.665 1.00 80.38 86 ILE A O 1
ATOM 671 N N . TYR A 1 87 ? 8.696 -17.491 -7.785 1.00 83.75 87 TYR A N 1
ATOM 672 C CA . TYR A 1 87 ? 8.802 -16.461 -8.818 1.00 83.75 87 TYR A CA 1
ATOM 673 C C . TYR A 1 87 ? 8.800 -15.056 -8.209 1.00 83.75 87 TYR A C 1
ATOM 675 O O . TYR A 1 87 ? 9.626 -14.211 -8.557 1.00 83.75 87 TYR A O 1
ATOM 683 N N . SER A 1 88 ? 7.913 -14.824 -7.240 1.00 82.62 88 SER A N 1
ATOM 684 C CA . SER A 1 88 ? 7.766 -13.530 -6.581 1.00 82.62 88 SER A CA 1
ATOM 685 C C . SER A 1 88 ? 8.982 -13.154 -5.743 1.00 82.62 88 SER A C 1
ATOM 687 O O . SER A 1 88 ? 9.264 -11.969 -5.647 1.00 82.62 88 SER A O 1
ATOM 689 N N . ARG A 1 89 ? 9.719 -14.109 -5.159 1.00 82.75 89 ARG A N 1
ATOM 690 C CA . ARG A 1 89 ? 10.991 -13.843 -4.457 1.00 82.75 89 ARG A CA 1
ATOM 691 C C . ARG A 1 89 ? 12.154 -13.637 -5.427 1.00 82.75 89 ARG A C 1
ATOM 693 O O . ARG A 1 89 ? 12.920 -12.697 -5.279 1.00 82.75 89 ARG A O 1
ATOM 700 N N . ALA A 1 90 ? 12.257 -14.474 -6.458 1.00 83.75 90 ALA A N 1
ATOM 701 C CA . ALA A 1 90 ? 13.357 -14.406 -7.421 1.00 83.75 90 ALA A CA 1
ATOM 702 C C . ALA A 1 90 ? 13.305 -13.151 -8.314 1.00 83.75 90 ALA A C 1
ATOM 704 O O . ALA A 1 90 ? 14.338 -12.637 -8.737 1.00 83.75 90 ALA A O 1
ATOM 705 N N . THR A 1 91 ? 12.107 -12.645 -8.611 1.00 86.31 91 THR A N 1
ATOM 706 C CA . THR A 1 91 ? 11.938 -11.519 -9.536 1.00 86.31 91 THR A CA 1
ATOM 707 C C . THR A 1 91 ? 12.146 -10.189 -8.823 1.00 86.31 91 THR A C 1
ATOM 709 O O . THR A 1 91 ? 11.449 -9.878 -7.858 1.00 86.31 91 THR A O 1
ATOM 712 N N . HIS A 1 92 ? 13.056 -9.347 -9.312 1.00 86.38 92 HIS A N 1
ATOM 713 C CA . HIS A 1 92 ? 13.245 -8.004 -8.761 1.00 86.38 92 HIS A CA 1
ATOM 714 C C . HIS A 1 92 ? 12.075 -7.078 -9.104 1.00 86.38 92 HIS A C 1
ATOM 716 O O . HIS A 1 92 ? 11.644 -6.988 -10.251 1.00 86.38 92 HIS A O 1
ATOM 722 N N . TRP A 1 93 ? 11.587 -6.342 -8.101 1.00 88.44 93 TRP A N 1
ATOM 723 C CA . TRP A 1 93 ? 10.519 -5.360 -8.299 1.00 88.44 93 TRP A CA 1
ATOM 724 C C . TRP A 1 93 ? 10.990 -4.132 -9.093 1.00 88.44 93 TRP A C 1
ATOM 726 O O . TRP A 1 93 ? 10.303 -3.663 -10.000 1.00 88.44 93 TRP A O 1
ATOM 736 N N . ILE A 1 94 ? 12.180 -3.625 -8.766 1.00 84.06 94 ILE A N 1
ATOM 737 C CA . ILE A 1 94 ? 12.830 -2.539 -9.499 1.00 84.06 94 ILE A CA 1
ATOM 738 C C . ILE A 1 94 ? 13.922 -3.159 -10.361 1.00 84.06 94 ILE A C 1
ATOM 740 O O . ILE A 1 94 ? 14.918 -3.667 -9.855 1.00 84.06 94 ILE A O 1
ATOM 744 N N . THR A 1 95 ? 13.741 -3.101 -11.675 1.00 77.69 95 THR A N 1
ATOM 745 C CA . THR A 1 95 ? 14.760 -3.492 -12.655 1.00 77.69 95 THR A CA 1
ATOM 746 C C . THR A 1 95 ? 15.626 -2.291 -13.051 1.00 77.69 95 THR A C 1
ATOM 748 O O . THR A 1 95 ? 15.153 -1.149 -12.981 1.00 77.69 95 THR A O 1
ATOM 751 N N . PRO A 1 96 ? 16.858 -2.497 -13.552 1.00 74.25 96 PRO A N 1
ATOM 752 C CA . PRO A 1 96 ? 17.689 -1.409 -14.077 1.00 74.25 96 PRO A CA 1
ATOM 753 C C . PRO A 1 96 ? 16.955 -0.551 -15.121 1.00 74.25 96 PRO A C 1
ATOM 755 O O . PRO A 1 96 ? 17.007 0.678 -15.068 1.00 74.25 96 PRO A O 1
ATOM 758 N N . CYS A 1 97 ? 16.173 -1.191 -15.998 1.00 69.62 97 CYS A N 1
ATOM 759 C CA . CYS A 1 97 ? 15.341 -0.522 -17.000 1.00 69.62 97 CYS A CA 1
ATOM 760 C C . CYS A 1 97 ? 14.263 0.374 -16.367 1.00 69.62 97 CYS A C 1
ATOM 762 O O . CYS A 1 97 ? 14.084 1.517 -16.790 1.00 69.62 97 CYS A O 1
ATOM 764 N N . SER A 1 98 ? 13.569 -0.101 -15.325 1.00 69.06 98 SER A N 1
ATOM 765 C CA . SER A 1 98 ? 12.581 0.715 -14.599 1.00 69.06 98 SER A CA 1
ATOM 766 C C . SER A 1 98 ? 13.201 1.881 -13.825 1.00 69.06 98 SER A C 1
ATOM 768 O O . SER A 1 98 ? 12.624 2.968 -13.779 1.00 69.06 98 SER A O 1
ATOM 770 N N . SER A 1 99 ? 14.390 1.678 -13.251 1.00 71.56 99 SER A N 1
ATOM 771 C CA . SER A 1 99 ? 15.117 2.709 -12.509 1.00 71.56 99 SER A CA 1
ATOM 772 C C . SER A 1 99 ? 15.551 3.838 -13.444 1.00 71.56 99 SER A C 1
ATOM 774 O O . SER A 1 99 ? 15.305 5.011 -13.160 1.00 71.56 99 SER A O 1
ATOM 776 N N . ALA A 1 100 ? 16.094 3.489 -14.616 1.00 66.69 100 ALA A N 1
ATOM 777 C CA . ALA A 1 100 ? 16.418 4.452 -15.662 1.00 66.69 100 ALA A CA 1
ATOM 778 C C . ALA A 1 100 ? 15.168 5.214 -16.131 1.00 66.69 100 ALA A C 1
ATOM 780 O O . ALA A 1 100 ? 15.181 6.441 -16.162 1.00 66.69 100 ALA A O 1
ATOM 781 N N . ALA A 1 101 ? 14.058 4.518 -16.407 1.00 64.38 101 ALA A N 1
ATOM 782 C CA . ALA A 1 101 ? 12.809 5.152 -16.833 1.00 64.38 101 ALA A CA 1
ATOM 783 C C . ALA A 1 101 ? 12.235 6.134 -15.793 1.00 64.38 101 ALA A C 1
ATOM 785 O O . ALA A 1 101 ? 11.664 7.155 -16.177 1.00 64.38 101 ALA A O 1
ATOM 786 N N . SER A 1 102 ? 12.411 5.857 -14.496 1.00 63.78 102 SER A N 1
ATOM 787 C CA . SER A 1 102 ? 11.946 6.731 -13.413 1.00 63.78 102 SER A CA 1
ATOM 788 C C . SER A 1 102 ? 12.744 8.035 -13.292 1.00 63.78 102 SER A C 1
ATOM 790 O O . SER A 1 102 ? 12.184 9.029 -12.832 1.00 63.78 102 SER A O 1
ATOM 792 N N . LYS A 1 103 ? 14.026 8.063 -13.689 1.00 64.81 103 LYS A N 1
ATOM 793 C CA . LYS A 1 103 ? 14.885 9.261 -13.584 1.00 64.81 103 LYS A CA 1
ATOM 794 C C . LYS A 1 103 ? 14.507 10.364 -14.576 1.00 64.81 103 LYS A C 1
ATOM 796 O O . LYS A 1 103 ? 14.723 11.534 -14.291 1.00 64.81 103 LYS A O 1
ATOM 801 N N . PHE A 1 104 ? 13.886 10.015 -15.702 1.00 64.69 104 PHE A N 1
ATOM 802 C CA . PHE A 1 104 ? 13.511 10.963 -16.760 1.00 64.69 104 PHE A CA 1
ATOM 803 C C . PHE A 1 104 ? 12.146 11.646 -16.540 1.00 64.69 104 PHE A C 1
ATOM 805 O O . PHE A 1 104 ? 11.482 12.018 -17.503 1.00 64.69 104 PHE A O 1
ATOM 812 N N . GLY A 1 105 ? 11.692 11.791 -15.288 1.00 57.12 105 GLY A N 1
ATOM 813 C CA . GLY A 1 105 ? 10.503 12.595 -14.957 1.00 57.12 105 GLY A CA 1
ATOM 814 C C . GLY A 1 105 ? 9.165 12.045 -15.472 1.00 57.12 105 GLY A C 1
ATOM 815 O O . GLY A 1 105 ? 8.226 12.810 -15.682 1.00 57.12 105 GLY A O 1
ATOM 816 N N . LYS A 1 106 ? 9.057 10.729 -15.699 1.00 68.31 106 LYS A N 1
ATOM 817 C CA . LYS A 1 106 ? 7.844 10.107 -16.259 1.00 68.31 106 LYS A CA 1
ATOM 818 C C . LYS A 1 106 ? 6.685 10.051 -15.247 1.00 68.31 106 LYS A C 1
ATOM 820 O O . LYS A 1 106 ? 6.888 10.021 -14.032 1.00 68.31 106 LYS A O 1
ATOM 825 N N . ARG A 1 107 ? 5.449 10.045 -15.768 1.00 76.88 107 ARG A N 1
ATOM 826 C CA . ARG A 1 107 ? 4.188 10.139 -15.008 1.00 76.88 107 ARG A CA 1
ATOM 827 C C . ARG A 1 107 ? 4.059 9.021 -13.962 1.00 76.88 107 ARG A C 1
ATOM 829 O O . ARG A 1 107 ? 4.121 7.839 -14.289 1.00 76.88 107 ARG A O 1
ATOM 836 N N . LYS A 1 108 ? 3.812 9.407 -12.705 1.00 86.50 108 LYS A N 1
ATOM 837 C CA . LYS A 1 108 ? 3.518 8.471 -11.610 1.00 86.50 108 LYS A CA 1
ATOM 838 C C . LYS A 1 108 ? 2.164 7.784 -11.827 1.00 86.50 108 LYS A C 1
ATOM 840 O O . LYS A 1 108 ? 1.224 8.394 -12.336 1.00 86.50 108 LYS A O 1
ATOM 845 N N . ARG A 1 109 ? 2.068 6.522 -11.414 1.00 89.25 109 ARG A N 1
ATOM 846 C CA . ARG A 1 109 ? 0.839 5.721 -11.387 1.00 89.25 109 ARG A CA 1
ATOM 847 C C . ARG A 1 109 ? 0.369 5.584 -9.951 1.00 89.25 109 ARG A C 1
ATOM 849 O O . ARG A 1 109 ? 1.151 5.203 -9.081 1.00 89.25 109 ARG A O 1
ATOM 856 N N . TYR A 1 110 ? -0.894 5.902 -9.718 1.00 92.94 110 TYR A N 1
ATOM 857 C CA . TYR A 1 110 ? -1.479 5.920 -8.387 1.00 92.94 110 TYR A CA 1
ATOM 858 C C . TYR A 1 110 ? -2.352 4.689 -8.201 1.00 92.94 110 TYR A C 1
ATOM 860 O O . TYR A 1 110 ? -3.176 4.375 -9.058 1.00 92.94 110 TYR A O 1
ATOM 868 N N . TYR A 1 111 ? -2.161 4.000 -7.082 1.00 95.31 111 TYR A N 1
ATOM 869 C CA . TYR A 1 111 ? -2.953 2.838 -6.717 1.00 95.31 111 TYR A CA 1
ATOM 870 C C . TYR A 1 111 ? -3.464 2.966 -5.295 1.00 95.31 111 TYR A C 1
ATOM 872 O O . TYR A 1 111 ? -2.776 3.492 -4.420 1.00 95.31 111 TYR A O 1
ATOM 880 N N . VAL A 1 112 ? -4.652 2.427 -5.059 1.00 95.81 112 VAL A N 1
ATOM 881 C CA . VAL A 1 112 ? -5.178 2.199 -3.717 1.00 95.81 112 VAL A CA 1
ATOM 882 C C . VAL A 1 112 ? -5.139 0.704 -3.445 1.00 95.81 112 VAL A C 1
ATOM 884 O O . VAL A 1 112 ? -5.701 -0.075 -4.208 1.00 95.81 112 VAL A O 1
ATOM 887 N N . LEU A 1 113 ? -4.446 0.313 -2.379 1.00 95.50 113 LEU A N 1
ATOM 888 C CA . LEU A 1 113 ? -4.436 -1.046 -1.856 1.00 95.50 113 LEU A CA 1
ATOM 889 C C . LEU A 1 113 ? -5.571 -1.185 -0.845 1.00 95.50 113 LEU A C 1
ATOM 891 O O . LEU A 1 113 ? -5.543 -0.527 0.199 1.00 95.50 113 LEU A O 1
ATOM 895 N N . ASP A 1 114 ? -6.546 -2.039 -1.137 1.00 93.69 114 ASP A N 1
ATOM 896 C CA . ASP A 1 114 ? -7.565 -2.409 -0.158 1.00 93.69 114 ASP A CA 1
ATOM 897 C C . ASP A 1 114 ? -6.980 -3.430 0.824 1.00 93.69 114 ASP A C 1
ATOM 899 O O . ASP A 1 114 ? -6.592 -4.529 0.441 1.00 93.69 114 ASP A O 1
ATOM 903 N N . SER A 1 115 ? -6.883 -3.074 2.103 1.00 89.69 115 SER A N 1
ATOM 904 C CA . SER A 1 115 ? -6.300 -3.946 3.132 1.00 89.69 115 SER A CA 1
ATOM 905 C C . SER A 1 115 ? -7.160 -5.165 3.496 1.00 89.69 115 SER A C 1
ATOM 907 O O . SER A 1 115 ? -6.679 -6.076 4.177 1.00 89.69 115 SER A O 1
ATOM 909 N N . SER A 1 116 ? -8.430 -5.198 3.082 1.00 88.31 116 SER A N 1
ATOM 910 C CA . SER A 1 116 ? -9.321 -6.335 3.334 1.00 88.31 116 SER A CA 1
ATOM 911 C C . SER A 1 116 ? -9.058 -7.494 2.372 1.00 88.31 116 SER A C 1
ATOM 913 O O . SER A 1 116 ? -8.963 -8.636 2.811 1.00 88.31 116 SER A O 1
ATOM 915 N N . THR A 1 117 ? -8.870 -7.189 1.090 1.00 90.06 117 THR A N 1
ATOM 916 C CA . THR A 1 117 ? -8.710 -8.161 -0.007 1.00 90.06 117 THR A CA 1
ATOM 917 C C . THR A 1 117 ? -7.303 -8.171 -0.602 1.00 90.06 117 THR A C 1
ATOM 919 O O . THR A 1 117 ? -6.957 -9.044 -1.397 1.00 90.06 117 THR A O 1
ATOM 922 N N . PHE A 1 118 ? -6.476 -7.200 -0.219 1.00 90.38 118 PHE A N 1
ATOM 923 C CA . PHE A 1 118 ? -5.128 -7.000 -0.734 1.00 90.38 118 PHE A CA 1
ATOM 924 C C . PHE A 1 118 ? -5.089 -6.827 -2.261 1.00 90.38 118 PHE A C 1
ATOM 926 O O . PHE A 1 118 ? -4.188 -7.321 -2.942 1.00 90.38 118 PHE A O 1
ATOM 933 N N . THR A 1 119 ? -6.089 -6.135 -2.809 1.00 92.12 119 THR A N 1
ATOM 934 C CA . THR A 1 119 ? -6.196 -5.824 -4.239 1.00 92.12 119 THR A CA 1
ATOM 935 C C . THR A 1 119 ? -5.828 -4.372 -4.521 1.00 92.12 119 THR A C 1
ATOM 937 O O . THR A 1 119 ? -6.013 -3.483 -3.687 1.00 92.12 119 THR A O 1
ATOM 940 N N . PHE A 1 120 ? -5.288 -4.132 -5.716 1.00 94.38 120 PHE A N 1
ATOM 941 C CA . PHE A 1 120 ? -4.933 -2.796 -6.177 1.00 94.38 120 PHE A CA 1
ATOM 942 C C . PHE A 1 120 ? -6.005 -2.233 -7.101 1.00 94.38 120 PHE A C 1
ATOM 944 O O . PHE A 1 120 ? -6.356 -2.847 -8.105 1.00 94.38 120 PHE A O 1
ATOM 951 N N . GLN A 1 121 ? -6.448 -1.017 -6.807 1.00 94.94 121 GLN A N 1
ATOM 952 C CA . GLN A 1 121 ? -7.279 -0.218 -7.695 1.00 94.94 121 GLN A CA 1
ATOM 953 C C . GLN A 1 121 ? -6.439 0.904 -8.302 1.00 94.94 121 GLN A C 1
ATOM 955 O O . GLN A 1 121 ? -5.881 1.722 -7.570 1.00 94.94 121 GLN A O 1
ATOM 960 N N . SER A 1 122 ? -6.328 0.934 -9.631 1.00 93.88 122 SER A N 1
ATOM 961 C CA . SER A 1 122 ? -5.615 1.996 -10.350 1.00 93.88 122 SER A CA 1
ATOM 962 C C . SER A 1 122 ? -6.453 3.271 -10.412 1.00 93.88 122 SER A C 1
ATOM 964 O O . SER A 1 122 ? -7.667 3.202 -10.598 1.00 93.88 122 SER A O 1
ATOM 966 N N . LEU A 1 123 ? -5.807 4.427 -10.255 1.00 93.62 123 LEU A N 1
ATOM 967 C CA . LEU A 1 123 ? -6.448 5.741 -10.277 1.00 93.62 123 LEU A CA 1
ATOM 968 C C . LEU A 1 123 ? -5.666 6.739 -11.132 1.00 93.62 123 LEU A C 1
ATOM 970 O O . LEU A 1 123 ? -4.453 6.614 -11.338 1.00 93.62 123 LEU A O 1
ATOM 974 N N . GLY A 1 124 ? -6.378 7.755 -11.623 1.00 88.94 124 GLY A N 1
ATOM 975 C CA . GLY A 1 124 ? -5.825 8.768 -12.515 1.00 88.94 124 GLY A CA 1
ATOM 976 C C . GLY A 1 124 ? -4.903 9.750 -11.796 1.00 88.94 124 GLY A C 1
ATOM 977 O O . GLY A 1 124 ? -3.929 10.218 -12.393 1.00 88.94 124 GLY A O 1
ATOM 978 N N . SER A 1 125 ? -5.174 10.028 -10.516 1.00 92.12 125 SER A N 1
ATOM 979 C CA . SER A 1 125 ? -4.468 11.053 -9.742 1.00 92.12 125 SER A CA 1
ATOM 980 C C . SER A 1 125 ? -4.190 10.677 -8.280 1.00 92.12 125 SER A C 1
ATOM 982 O O . SER A 1 125 ? -4.864 9.848 -7.666 1.00 92.12 125 SER A O 1
ATOM 984 N N . ALA A 1 126 ? -3.207 11.364 -7.683 1.00 90.44 126 ALA A N 1
ATOM 985 C CA . ALA A 1 126 ? -2.901 11.262 -6.254 1.00 90.44 126 ALA A CA 1
ATOM 986 C C . ALA A 1 126 ? -4.072 11.713 -5.366 1.00 90.44 126 ALA A C 1
ATOM 988 O O . ALA A 1 126 ? -4.246 11.210 -4.258 1.00 90.44 126 ALA A O 1
ATOM 989 N N . TRP A 1 127 ? -4.848 12.692 -5.837 1.00 91.69 127 TRP A N 1
ATOM 990 C CA . TRP A 1 127 ? -5.971 13.258 -5.098 1.00 91.69 127 TRP A CA 1
ATOM 991 C C . TRP A 1 127 ? -7.117 12.253 -4.963 1.00 91.69 127 TRP A C 1
ATOM 993 O O . TRP A 1 127 ? -7.576 12.000 -3.850 1.00 91.69 127 TRP A O 1
ATOM 1003 N N . GLU A 1 128 ? -7.507 11.611 -6.067 1.00 92.88 128 GLU A N 1
ATOM 1004 C CA . GLU A 1 128 ? -8.509 10.537 -6.068 1.00 92.88 128 GLU A CA 1
ATOM 1005 C C . GLU A 1 128 ? -8.094 9.394 -5.139 1.00 92.88 128 GLU A C 1
ATOM 1007 O O . GLU A 1 128 ? -8.885 8.935 -4.316 1.00 92.88 128 GLU A O 1
ATOM 1012 N N . ALA A 1 129 ? -6.823 8.987 -5.211 1.00 92.75 129 ALA A N 1
ATOM 1013 C CA . ALA A 1 129 ? -6.287 7.927 -4.366 1.00 92.75 129 ALA A CA 1
ATOM 1014 C C . ALA A 1 129 ? -6.325 8.285 -2.880 1.00 92.75 129 ALA A C 1
ATOM 1016 O O . ALA A 1 129 ? -6.642 7.444 -2.034 1.00 92.75 129 ALA A O 1
ATOM 1017 N N . ARG A 1 130 ? -6.074 9.552 -2.548 1.00 90.31 130 ARG A N 1
ATOM 1018 C CA . ARG A 1 130 ? -6.167 10.047 -1.177 1.00 90.31 130 ARG A CA 1
ATOM 1019 C C . ARG A 1 130 ? -7.602 10.054 -0.657 1.00 90.31 130 ARG A C 1
ATOM 1021 O O . ARG A 1 130 ? -7.811 9.664 0.487 1.00 90.31 130 ARG A O 1
ATOM 1028 N N . ILE A 1 131 ? -8.576 10.476 -1.464 1.00 89.69 131 ILE A N 1
ATOM 1029 C CA . ILE A 1 131 ? -9.991 10.453 -1.066 1.00 89.69 131 ILE A CA 1
ATOM 1030 C C . ILE A 1 131 ? -10.439 9.009 -0.831 1.00 89.69 131 ILE A C 1
ATOM 1032 O O . ILE A 1 131 ? -10.968 8.694 0.234 1.00 89.69 131 ILE A O 1
ATOM 1036 N N . LEU A 1 132 ? -10.177 8.121 -1.792 1.00 90.81 132 LEU A N 1
ATOM 1037 C CA . LEU A 1 132 ? -10.652 6.739 -1.745 1.00 90.81 132 LEU A CA 1
ATOM 1038 C C . LEU A 1 132 ? -10.025 5.928 -0.599 1.00 90.81 132 LEU A C 1
ATOM 1040 O O . LEU A 1 132 ? -10.671 5.051 -0.028 1.00 90.81 132 LEU A O 1
ATOM 1044 N N . SER A 1 133 ? -8.778 6.235 -0.243 1.00 88.75 133 SER A N 1
ATOM 1045 C CA . SER A 1 133 ? -8.070 5.608 0.879 1.00 88.75 133 SER A CA 1
ATOM 1046 C C . SER A 1 133 ? -8.414 6.193 2.254 1.00 88.75 133 SER A C 1
ATOM 1048 O O . SER A 1 133 ? -7.800 5.803 3.243 1.00 88.75 133 SER A O 1
ATOM 1050 N N . GLY A 1 134 ? -9.353 7.143 2.345 1.00 85.31 134 GLY A N 1
ATOM 1051 C CA . GLY A 1 134 ? -9.730 7.763 3.621 1.00 85.31 134 GLY A CA 1
ATOM 1052 C C . GLY A 1 134 ? -8.692 8.754 4.164 1.00 85.31 134 GLY A C 1
ATOM 1053 O O . GLY A 1 134 ? -8.655 9.031 5.362 1.00 85.31 134 GLY A O 1
ATOM 1054 N N . GLY A 1 135 ? -7.842 9.311 3.296 1.00 83.88 135 GLY A N 1
ATOM 1055 C CA . GLY A 1 135 ? -6.812 10.282 3.668 1.00 83.88 135 GLY A CA 1
ATOM 1056 C C . GLY A 1 135 ? -5.456 9.672 4.028 1.00 83.88 135 GLY A C 1
ATOM 1057 O O . GLY A 1 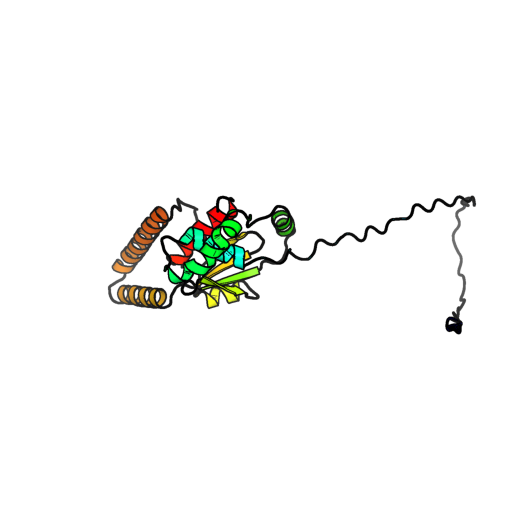135 ? -4.655 10.351 4.675 1.00 83.88 135 GLY A O 1
ATOM 1058 N N . SER A 1 136 ? -5.206 8.431 3.602 1.00 85.56 136 SER A N 1
ATOM 1059 C CA . SER A 1 136 ? -3.936 7.717 3.766 1.00 85.56 136 SER A CA 1
ATOM 1060 C C . SER A 1 136 ? -2.756 8.496 3.175 1.00 85.56 136 SER A C 1
ATOM 1062 O O . SER A 1 136 ? -2.903 9.239 2.197 1.00 85.56 136 SER A O 1
ATOM 1064 N N . GLN A 1 137 ? -1.568 8.343 3.762 1.00 87.94 137 GLN A N 1
ATOM 1065 C CA . GLN A 1 137 ? -0.358 8.956 3.212 1.00 87.94 137 GLN A CA 1
ATOM 1066 C C . GLN A 1 137 ? 0.160 8.158 2.004 1.00 87.94 137 GLN A C 1
ATOM 1068 O O . GLN A 1 137 ? 0.101 6.927 2.020 1.00 87.94 137 GLN A O 1
ATOM 1073 N N . PRO A 1 138 ? 0.707 8.827 0.974 1.00 91.06 138 PRO A N 1
ATOM 1074 C CA . PRO A 1 138 ? 1.299 8.135 -0.162 1.00 91.06 138 PRO A CA 1
ATOM 1075 C C . PRO A 1 138 ? 2.544 7.349 0.263 1.00 91.06 138 PRO A C 1
ATOM 1077 O O . PRO A 1 138 ? 3.384 7.850 1.012 1.00 91.06 138 PRO A O 1
ATOM 1080 N N . ILE A 1 139 ? 2.684 6.139 -0.265 1.00 91.62 139 ILE A N 1
ATOM 1081 C CA . ILE A 1 139 ? 3.874 5.297 -0.158 1.00 91.62 139 ILE A CA 1
ATOM 1082 C C . ILE A 1 139 ? 4.499 5.224 -1.549 1.00 91.62 139 ILE A C 1
ATOM 1084 O O . ILE A 1 139 ? 3.845 4.796 -2.501 1.00 91.62 139 ILE A O 1
ATOM 1088 N N . ASP A 1 140 ? 5.755 5.645 -1.679 1.00 90.19 140 ASP A N 1
ATOM 1089 C CA . ASP A 1 140 ? 6.508 5.452 -2.917 1.00 90.19 140 ASP A CA 1
ATOM 1090 C C . ASP A 1 140 ? 6.979 3.999 -2.989 1.00 90.19 140 ASP A C 1
ATOM 1092 O O . ASP A 1 140 ? 7.785 3.559 -2.168 1.00 90.19 140 ASP A O 1
ATOM 1096 N N . ALA A 1 141 ? 6.435 3.250 -3.945 1.00 89.69 141 ALA A N 1
ATOM 1097 C CA . ALA A 1 141 ? 6.803 1.863 -4.167 1.00 89.69 141 ALA A CA 1
ATOM 1098 C C . ALA A 1 141 ? 7.950 1.711 -5.169 1.00 89.69 141 ALA A C 1
ATOM 1100 O O . ALA A 1 141 ? 8.349 0.588 -5.451 1.00 89.69 141 ALA A O 1
ATOM 1101 N N . GLY A 1 142 ? 8.507 2.795 -5.712 1.00 86.44 142 GLY A N 1
ATOM 1102 C CA . GLY A 1 142 ? 9.456 2.726 -6.818 1.00 86.44 142 GLY A CA 1
ATOM 1103 C C . GLY A 1 142 ? 8.775 2.371 -8.145 1.00 86.44 142 GLY A C 1
ATOM 1104 O O . GLY A 1 142 ? 7.557 2.225 -8.227 1.00 86.44 142 GLY A O 1
ATOM 1105 N N . ASN A 1 143 ? 9.552 2.289 -9.230 1.00 85.06 143 ASN A N 1
ATOM 1106 C CA . ASN A 1 143 ? 9.041 2.040 -10.593 1.00 85.06 143 ASN A CA 1
ATOM 1107 C C . ASN A 1 143 ? 7.940 3.046 -11.045 1.00 85.06 143 ASN A C 1
ATOM 1109 O O . ASN A 1 143 ? 7.085 2.765 -11.887 1.00 85.06 143 ASN A O 1
ATOM 1113 N N . GLY A 1 144 ? 7.929 4.250 -10.459 1.00 84.12 144 GLY A N 1
ATOM 1114 C CA . GLY A 1 144 ? 6.887 5.255 -10.690 1.00 84.12 144 GLY A CA 1
ATOM 1115 C C . GLY A 1 144 ? 5.509 4.873 -10.133 1.00 84.12 144 GLY A C 1
ATOM 1116 O O . GLY A 1 144 ? 4.509 5.416 -10.597 1.00 84.12 144 GLY A O 1
ATOM 1117 N N . VAL A 1 145 ? 5.435 3.943 -9.177 1.00 89.81 145 VAL A N 1
ATOM 1118 C CA . VAL A 1 145 ? 4.201 3.504 -8.512 1.00 89.81 145 VAL A CA 1
ATOM 1119 C C . VAL A 1 145 ? 4.080 4.177 -7.151 1.00 89.81 145 VAL A C 1
ATOM 1121 O O . VAL A 1 145 ? 4.987 4.111 -6.327 1.00 89.81 145 VAL A O 1
ATOM 1124 N N . VAL A 1 146 ? 2.929 4.792 -6.897 1.00 92.44 146 VAL A N 1
ATOM 1125 C CA . VAL A 1 146 ? 2.570 5.343 -5.589 1.00 92.44 146 VAL A CA 1
ATOM 1126 C C . VAL A 1 146 ? 1.346 4.609 -5.067 1.00 92.44 146 VAL A C 1
ATOM 1128 O O . VAL A 1 146 ? 0.315 4.564 -5.737 1.00 92.44 146 VAL A O 1
ATOM 1131 N N . ILE A 1 147 ? 1.461 4.059 -3.863 1.00 94.69 147 ILE A N 1
ATOM 1132 C CA . ILE A 1 147 ? 0.406 3.297 -3.198 1.00 94.69 147 ILE A CA 1
ATOM 1133 C C . ILE A 1 147 ? -0.213 4.143 -2.090 1.00 94.69 147 ILE A C 1
ATOM 1135 O O . ILE A 1 147 ? 0.486 4.768 -1.297 1.00 94.69 147 ILE A O 1
ATOM 1139 N N . PHE A 1 148 ? -1.531 4.104 -1.995 1.00 94.62 148 PHE A N 1
ATOM 1140 C CA . PHE A 1 148 ? -2.300 4.563 -0.851 1.00 94.62 148 PHE A CA 1
ATOM 1141 C C . PHE A 1 148 ? -2.966 3.351 -0.214 1.00 94.62 148 PHE A C 1
ATOM 1143 O O . PHE A 1 148 ? -3.474 2.488 -0.923 1.00 94.62 148 PHE A O 1
ATOM 1150 N N . VAL A 1 149 ? -2.971 3.259 1.112 1.00 93.69 149 VAL A N 1
ATOM 1151 C CA . VAL A 1 149 ? -3.562 2.101 1.799 1.00 93.69 149 VAL A CA 1
ATOM 1152 C C . VAL A 1 149 ? -4.930 2.481 2.322 1.00 93.69 149 VAL A C 1
ATOM 1154 O O . VAL A 1 149 ? -5.040 3.406 3.125 1.00 93.69 149 VAL A O 1
ATOM 1157 N N . LYS A 1 150 ? -5.953 1.765 1.863 1.00 93.62 150 LYS A N 1
ATOM 1158 C CA . LYS A 1 150 ? -7.309 1.845 2.388 1.00 93.62 150 LYS A CA 1
ATOM 1159 C C . LYS A 1 150 ? -7.446 0.826 3.514 1.00 93.62 150 LYS A C 1
ATOM 1161 O O . LYS A 1 150 ? -7.371 -0.385 3.291 1.00 93.62 150 LYS A O 1
ATOM 1166 N N . GLU A 1 151 ? -7.582 1.336 4.729 1.00 89.81 151 GLU A N 1
ATOM 1167 C CA . GLU A 1 151 ? -7.766 0.523 5.930 1.00 89.81 151 GLU A CA 1
ATOM 1168 C C . GLU A 1 151 ? -9.124 -0.196 5.908 1.00 89.81 151 GLU A C 1
ATOM 1170 O O . GLU A 1 151 ? -10.010 0.110 5.103 1.00 89.81 151 GLU A O 1
ATOM 1175 N N . ARG A 1 152 ? -9.278 -1.199 6.774 1.00 84.75 152 ARG A N 1
ATOM 1176 C CA . ARG A 1 152 ? -10.537 -1.938 6.877 1.00 84.75 152 ARG A CA 1
ATOM 1177 C C . ARG A 1 152 ? -11.620 -1.071 7.520 1.00 84.75 152 ARG A C 1
ATOM 1179 O O . ARG A 1 152 ? -11.340 -0.267 8.410 1.00 84.75 152 ARG A O 1
ATOM 1186 N N . LYS A 1 153 ? -12.878 -1.286 7.130 1.00 83.56 153 LYS A N 1
ATOM 1187 C CA . LYS A 1 153 ? -14.017 -0.502 7.641 1.00 83.56 153 LYS A CA 1
ATOM 1188 C C . LYS A 1 153 ? -14.161 -0.605 9.160 1.00 83.56 153 LYS A C 1
ATOM 1190 O O . LYS A 1 153 ? -14.559 0.363 9.800 1.00 83.56 153 LYS A O 1
ATOM 1195 N N . GLU A 1 154 ? -13.822 -1.753 9.743 1.00 81.25 154 GLU A N 1
ATOM 1196 C CA . GLU A 1 154 ? -13.858 -1.980 11.190 1.00 81.25 154 GLU A CA 1
ATOM 1197 C C . GLU A 1 154 ? -12.841 -1.092 11.909 1.00 81.25 154 GLU A C 1
ATOM 1199 O O . GLU A 1 154 ? -13.144 -0.523 12.956 1.00 81.25 154 GLU A O 1
ATOM 1204 N N . TRP A 1 155 ? -11.654 -0.924 11.322 1.00 78.75 155 TRP A N 1
ATOM 1205 C CA . TRP A 1 155 ? -10.635 -0.020 11.841 1.00 78.75 155 TRP A CA 1
ATOM 1206 C C . TRP A 1 155 ? -11.090 1.438 11.755 1.00 78.75 155 TRP A C 1
ATOM 1208 O O . TRP A 1 155 ? -10.970 2.184 12.728 1.00 78.75 155 TRP A O 1
ATOM 1218 N N . ASP A 1 156 ? -11.679 1.838 10.628 1.00 77.44 156 ASP A N 1
ATOM 1219 C CA . ASP A 1 156 ? -12.217 3.189 10.462 1.00 77.44 156 ASP A CA 1
ATOM 1220 C C . ASP A 1 156 ? -13.341 3.482 11.465 1.00 77.44 156 ASP A C 1
ATOM 1222 O O . ASP A 1 156 ? -13.369 4.557 12.076 1.00 77.44 156 ASP A O 1
ATOM 1226 N N . ALA A 1 157 ? -14.235 2.513 11.688 1.00 77.69 157 ALA A N 1
ATOM 1227 C CA . ALA A 1 157 ? -15.309 2.595 12.672 1.00 77.69 157 ALA A CA 1
ATOM 1228 C C . ALA A 1 157 ? -14.765 2.660 14.108 1.00 77.69 157 ALA A C 1
ATOM 1230 O O . ALA A 1 157 ? -15.188 3.522 14.885 1.00 77.69 157 ALA A O 1
ATOM 1231 N N . PHE A 1 158 ? -13.784 1.817 14.444 1.00 75.00 158 PHE A N 1
ATOM 1232 C CA . PHE A 1 158 ? -13.089 1.838 15.730 1.00 75.00 158 PHE A CA 1
ATOM 1233 C C . PHE A 1 158 ? -12.435 3.199 15.980 1.00 75.00 158 PHE A C 1
ATOM 1235 O O . PHE A 1 158 ? -12.711 3.844 16.990 1.00 75.00 158 PHE A O 1
ATOM 1242 N N . MET A 1 159 ? -11.650 3.705 15.027 1.00 75.12 159 MET A N 1
ATOM 1243 C CA . MET A 1 159 ? -10.991 5.007 15.135 1.00 75.12 159 MET A CA 1
ATOM 1244 C C . MET A 1 159 ? -11.989 6.167 15.158 1.00 75.12 159 MET A C 1
ATOM 1246 O O . MET A 1 159 ? -11.726 7.205 15.768 1.00 75.12 159 MET A O 1
ATOM 1250 N N . ALA A 1 160 ? -13.141 6.047 14.497 1.00 75.00 160 ALA A N 1
ATOM 1251 C CA . ALA A 1 160 ? -14.217 7.027 14.605 1.00 75.00 160 ALA A CA 1
ATOM 1252 C C . ALA A 1 160 ? -14.836 7.032 16.014 1.00 75.00 160 ALA A C 1
ATOM 1254 O O . ALA A 1 160 ? -15.021 8.108 16.585 1.00 75.00 160 ALA A O 1
ATOM 1255 N N . GLY A 1 161 ? -15.110 5.859 16.596 1.00 73.25 161 GLY A N 1
ATOM 1256 C CA . GLY A 1 161 ? -15.609 5.711 17.967 1.00 73.25 161 GLY A CA 1
ATOM 1257 C C . GLY A 1 161 ? -14.611 6.211 19.014 1.00 73.25 161 GLY A C 1
ATOM 1258 O O . GLY A 1 161 ? -14.959 7.041 19.856 1.00 73.25 161 GLY A O 1
ATOM 1259 N N . TYR A 1 162 ? -13.348 5.805 18.887 1.00 69.00 162 TYR A N 1
ATOM 1260 C CA . TYR A 1 162 ? -12.240 6.230 19.742 1.00 69.00 162 TYR A CA 1
ATOM 1261 C C . TYR A 1 162 ? -12.059 7.759 19.729 1.00 69.00 162 TYR A C 1
ATOM 1263 O O . TYR A 1 162 ? -11.994 8.410 20.775 1.00 69.00 162 TYR A O 1
ATOM 1271 N N . ARG A 1 163 ? -12.107 8.387 18.543 1.00 71.31 163 ARG A N 1
ATOM 1272 C CA . ARG A 1 163 ? -12.069 9.856 18.406 1.00 71.31 163 ARG A CA 1
ATOM 1273 C C . ARG A 1 163 ? -13.294 10.555 19.002 1.00 71.31 163 ARG A C 1
ATOM 1275 O O . ARG A 1 163 ? -13.170 11.686 19.466 1.00 71.31 163 ARG A O 1
ATOM 1282 N N . ARG A 1 164 ? -14.477 9.930 18.985 1.00 67.94 164 ARG A N 1
ATOM 1283 C CA . ARG A 1 164 ? -15.700 10.492 19.590 1.00 67.94 164 ARG A CA 1
ATOM 1284 C C . ARG A 1 164 ? -15.678 10.414 21.118 1.00 67.94 164 ARG A C 1
ATOM 1286 O O . ARG A 1 164 ? -16.105 11.376 21.752 1.00 67.94 164 ARG A O 1
ATOM 1293 N N . GLN A 1 165 ? -15.148 9.343 21.712 1.00 61.75 165 GLN A N 1
ATOM 1294 C CA . GLN A 1 165 ? -15.000 9.243 23.172 1.00 61.75 165 GLN A CA 1
ATOM 1295 C C . GLN A 1 165 ? -14.066 10.331 23.728 1.00 61.75 165 GLN A C 1
ATOM 1297 O O . GLN A 1 165 ? -14.425 11.006 24.693 1.00 61.75 165 GLN A O 1
ATOM 1302 N N . GLY A 1 166 ? -12.954 10.619 23.043 1.00 57.47 166 GLY A N 1
ATOM 1303 C CA . GLY A 1 166 ? -12.055 11.731 23.393 1.00 57.47 166 GLY A CA 1
ATOM 1304 C C . GLY A 1 166 ? -12.652 13.141 23.234 1.00 57.47 166 GLY A C 1
ATOM 1305 O O . GLY A 1 166 ? -12.046 14.120 23.662 1.00 57.47 166 GLY A O 1
ATOM 1306 N N . LYS A 1 167 ? -13.841 13.283 22.624 1.00 56.69 167 LYS A N 1
ATOM 1307 C CA . LYS A 1 167 ? -14.568 14.564 22.548 1.00 56.69 167 LYS A CA 1
ATOM 1308 C C . LYS A 1 167 ? -15.531 14.790 23.718 1.00 56.69 167 LYS A C 1
ATOM 1310 O O . LYS A 1 167 ? -15.840 15.945 23.985 1.00 56.69 167 LYS A O 1
ATOM 1315 N N . ARG A 1 168 ? -16.009 13.734 24.395 1.00 57.28 168 ARG A N 1
ATOM 1316 C CA . ARG A 1 168 ? -16.945 13.847 25.536 1.00 57.28 168 ARG A CA 1
ATOM 1317 C C . ARG A 1 168 ? -16.239 14.019 26.883 1.00 57.28 168 ARG A C 1
ATOM 1319 O O . ARG A 1 168 ? -16.788 14.674 27.758 1.00 57.28 168 ARG A O 1
ATOM 1326 N N . ALA A 1 169 ? -15.024 13.498 27.034 1.00 49.59 169 ALA A N 1
ATOM 1327 C CA . ALA A 1 169 ? -14.189 13.729 28.209 1.00 49.59 169 ALA A CA 1
ATOM 1328 C C . ALA A 1 169 ? -13.105 14.768 27.869 1.00 49.59 169 ALA A C 1
ATOM 1330 O O . ALA A 1 169 ? -12.206 14.458 27.104 1.00 49.59 169 ALA A O 1
ATOM 1331 N N . GLY A 1 170 ? -13.262 15.993 28.389 1.00 49.56 170 GLY A N 1
ATOM 1332 C CA . GLY A 1 170 ? -12.341 17.145 28.501 1.00 49.56 170 GLY A CA 1
ATOM 1333 C C . GLY A 1 170 ? -11.009 17.223 27.723 1.00 49.56 170 GLY A C 1
ATOM 1334 O O . GLY A 1 170 ? -10.276 16.258 27.557 1.00 49.56 170 GLY A O 1
ATOM 1335 N N . GLN A 1 171 ? -10.608 18.452 27.366 1.00 54.31 171 GLN A N 1
ATOM 1336 C CA . GLN A 1 171 ? -9.324 18.834 26.735 1.00 54.31 171 GLN A CA 1
ATOM 1337 C C . GLN A 1 171 ? -8.058 18.138 27.287 1.00 54.31 171 GLN A C 1
ATOM 1339 O O . GLN A 1 171 ? -7.111 17.948 26.524 1.00 54.31 171 GLN A O 1
ATOM 1344 N N . LEU A 1 172 ? -8.046 17.701 28.553 1.00 48.41 172 LEU A N 1
ATOM 1345 C CA . LEU A 1 172 ? -6.952 16.934 29.162 1.00 48.41 172 LEU A CA 1
ATOM 1346 C C . LEU A 1 172 ? -6.768 15.532 28.539 1.00 48.41 172 LEU A C 1
ATOM 1348 O O . LEU A 1 172 ? -5.645 15.047 28.404 1.00 48.41 172 LEU A O 1
ATOM 1352 N N . MET A 1 173 ? -7.858 14.895 28.096 1.00 51.34 173 MET A N 1
ATOM 1353 C CA . MET A 1 173 ? -7.820 13.587 27.436 1.00 51.34 173 MET A CA 1
ATOM 1354 C C . MET A 1 173 ? -7.313 13.677 26.001 1.00 51.34 173 MET A C 1
ATOM 1356 O O . MET A 1 173 ? -6.791 12.689 25.513 1.00 51.34 173 MET A O 1
ATOM 1360 N N . LYS A 1 174 ? -7.387 14.833 25.323 1.00 56.56 174 LYS A N 1
ATOM 1361 C CA . LYS A 1 174 ? -6.865 14.973 23.947 1.00 56.56 174 LYS A CA 1
ATOM 1362 C C . LYS A 1 174 ? -5.342 14.836 23.876 1.00 56.56 174 LYS A C 1
ATOM 1364 O O . LYS A 1 174 ? -4.835 14.264 22.913 1.00 56.56 174 LYS A O 1
ATOM 1369 N N . LEU A 1 175 ? -4.618 15.348 24.877 1.00 56.84 175 LEU A N 1
ATOM 1370 C CA . LEU A 1 175 ? -3.160 15.206 24.967 1.00 56.84 175 LEU A CA 1
ATOM 1371 C C . LEU A 1 175 ? -2.779 13.755 25.286 1.00 56.84 175 LEU A C 1
ATOM 1373 O O . LEU A 1 175 ? -2.080 13.133 24.490 1.00 56.84 175 LEU A O 1
ATOM 1377 N N . LYS A 1 176 ? -3.371 13.165 26.338 1.00 61.66 176 LYS A N 1
ATOM 1378 C CA . LYS A 1 176 ? -3.192 11.735 26.652 1.00 61.66 176 LYS A CA 1
ATOM 1379 C C . LYS A 1 176 ? -3.593 10.821 25.495 1.00 61.66 176 LYS A C 1
ATOM 1381 O O . LYS A 1 176 ? -2.915 9.833 25.243 1.00 61.66 176 LYS A O 1
ATOM 1386 N N . GLN A 1 177 ? -4.660 11.141 24.769 1.00 61.75 177 GLN A N 1
ATOM 1387 C CA . GLN A 1 177 ? -5.123 10.389 23.604 1.00 61.75 177 GLN A CA 1
ATOM 1388 C C . GLN A 1 177 ? -4.076 10.402 22.494 1.00 61.75 177 GLN A C 1
ATOM 1390 O O . GLN A 1 177 ? -3.735 9.345 21.974 1.00 61.75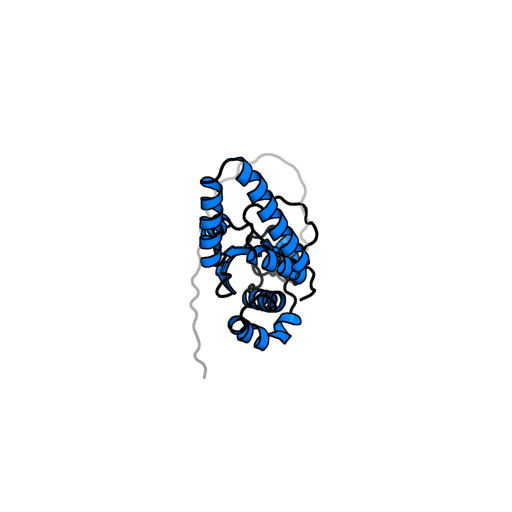 177 GLN A O 1
ATOM 1395 N N . LYS A 1 178 ? -3.531 11.576 22.164 1.00 67.75 178 LYS A N 1
ATOM 1396 C CA . LYS A 1 178 ? -2.488 11.712 21.145 1.00 67.75 178 LYS A CA 1
ATOM 1397 C C . LYS A 1 178 ? -1.203 10.984 21.546 1.00 67.75 178 LYS A C 1
ATOM 1399 O O . LYS A 1 178 ? -0.576 10.363 20.691 1.00 67.75 178 LYS A O 1
ATOM 1404 N N . ASP A 1 179 ? -0.843 11.021 22.825 1.00 67.88 179 ASP A N 1
ATOM 1405 C CA . ASP A 1 179 ? 0.340 10.332 23.346 1.00 67.88 179 ASP A CA 1
ATOM 1406 C C . ASP A 1 179 ? 0.144 8.813 23.405 1.00 67.88 179 ASP A C 1
ATOM 1408 O O . ASP A 1 179 ? 1.058 8.064 23.076 1.00 67.88 179 ASP A O 1
ATOM 1412 N N . THR A 1 180 ? -1.065 8.342 23.718 1.00 66.94 180 THR A N 1
ATOM 1413 C CA . THR A 1 180 ? -1.410 6.909 23.706 1.00 66.94 180 THR A CA 1
ATOM 1414 C C . THR A 1 180 ? -1.459 6.368 22.277 1.00 66.94 180 THR A C 1
ATOM 1416 O O . THR A 1 180 ? -0.906 5.308 21.998 1.00 66.94 180 THR A O 1
ATOM 1419 N N . GLU A 1 181 ? -2.060 7.114 21.341 1.00 67.31 181 GLU A N 1
ATOM 1420 C CA . GLU A 1 181 ? -2.049 6.781 19.910 1.00 67.31 181 GLU A CA 1
ATOM 1421 C C . GLU A 1 181 ? -0.623 6.749 19.358 1.00 67.31 181 GLU A C 1
ATOM 1423 O O . GLU A 1 181 ? -0.284 5.860 18.576 1.00 67.31 181 GLU A O 1
ATOM 1428 N N . ARG A 1 182 ? 0.219 7.705 19.769 1.00 70.38 182 ARG A N 1
ATOM 1429 C CA . ARG A 1 182 ? 1.642 7.730 19.428 1.00 70.38 182 ARG A CA 1
ATOM 1430 C C . ARG A 1 182 ? 2.360 6.516 20.018 1.00 70.38 182 ARG A C 1
ATOM 1432 O O . ARG A 1 182 ? 2.998 5.797 19.265 1.00 70.38 182 ARG A O 1
ATOM 1439 N N . GLY A 1 183 ? 2.187 6.224 21.305 1.00 71.00 183 GLY A N 1
ATOM 1440 C CA . GLY A 1 183 ? 2.824 5.087 21.971 1.00 71.00 183 GLY A CA 1
ATOM 1441 C C . GLY A 1 183 ? 2.438 3.740 21.359 1.00 71.00 183 GLY A C 1
ATOM 1442 O O . GLY A 1 183 ? 3.310 2.918 21.084 1.00 71.00 183 GLY A O 1
ATOM 1443 N N . TRP A 1 184 ? 1.152 3.532 21.063 1.00 69.75 184 TRP A N 1
ATOM 1444 C CA . TRP A 1 184 ? 0.687 2.329 20.368 1.00 69.75 184 TRP A CA 1
ATOM 1445 C C . TRP A 1 184 ? 1.276 2.227 18.958 1.00 69.75 184 TRP A C 1
ATOM 1447 O O . TRP A 1 184 ? 1.782 1.175 18.569 1.00 69.75 184 TRP A O 1
ATOM 1457 N N . ARG A 1 185 ? 1.267 3.331 18.205 1.00 68.38 185 ARG A N 1
ATOM 1458 C CA . ARG A 1 185 ? 1.845 3.408 16.858 1.00 68.38 185 ARG A CA 1
ATOM 1459 C C . ARG A 1 185 ? 3.345 3.129 16.870 1.00 68.38 185 ARG A C 1
ATOM 1461 O O . ARG A 1 185 ? 3.817 2.401 16.005 1.00 68.38 185 ARG A O 1
ATOM 1468 N N . ASP A 1 186 ? 4.081 3.669 17.830 1.00 72.38 186 ASP A N 1
ATOM 1469 C CA . ASP A 1 186 ? 5.530 3.503 17.937 1.00 72.38 186 ASP A CA 1
ATOM 1470 C C . ASP A 1 186 ? 5.891 2.083 18.390 1.00 72.38 186 ASP A C 1
ATOM 1472 O O . ASP A 1 186 ? 6.792 1.461 17.827 1.00 72.38 186 ASP A O 1
ATOM 1476 N N . ALA A 1 187 ? 5.130 1.505 19.326 1.00 70.44 187 ALA A N 1
ATOM 1477 C CA . ALA A 1 187 ? 5.250 0.093 19.685 1.00 70.44 187 ALA A CA 1
ATOM 1478 C C . ALA A 1 187 ? 4.958 -0.827 18.486 1.00 70.44 187 ALA A C 1
ATOM 1480 O O . ALA A 1 187 ? 5.685 -1.796 18.250 1.00 70.44 187 ALA A O 1
ATOM 1481 N N . TRP A 1 188 ? 3.937 -0.499 17.689 1.00 66.62 188 TRP A N 1
ATOM 1482 C CA . TRP A 1 188 ? 3.600 -1.229 16.470 1.00 66.62 188 TRP A CA 1
ATOM 1483 C C . TRP A 1 188 ? 4.693 -1.105 15.404 1.00 66.62 188 TRP A C 1
ATOM 1485 O O . TRP A 1 188 ? 5.117 -2.114 14.845 1.00 66.62 188 TRP A O 1
ATOM 1495 N N . LYS A 1 189 ? 5.211 0.104 15.163 1.00 69.44 189 LYS A N 1
ATOM 1496 C CA . LYS A 1 189 ? 6.336 0.362 14.247 1.00 69.44 189 LYS A CA 1
ATOM 1497 C C . LYS A 1 189 ? 7.578 -0.430 14.628 1.00 69.44 189 LYS A C 1
ATOM 1499 O O . LYS A 1 189 ? 8.149 -1.088 13.761 1.00 69.44 189 LYS A O 1
ATOM 1504 N N . ARG A 1 190 ? 7.937 -0.438 15.916 1.00 73.06 190 ARG A N 1
ATOM 1505 C CA . ARG A 1 190 ? 9.052 -1.234 16.446 1.00 73.06 190 ARG A CA 1
ATOM 1506 C C . ARG A 1 190 ? 8.844 -2.721 16.171 1.00 73.06 190 ARG A C 1
ATOM 1508 O O . ARG A 1 190 ? 9.733 -3.379 15.643 1.00 73.06 190 ARG A O 1
ATOM 1515 N N . LYS A 1 191 ? 7.636 -3.240 16.425 1.00 69.38 191 LYS A N 1
ATOM 1516 C CA . LYS A 1 191 ? 7.272 -4.632 16.107 1.00 69.38 191 LYS A CA 1
ATOM 1517 C C . LYS A 1 191 ? 7.349 -4.936 14.603 1.00 69.38 191 LYS A C 1
ATOM 1519 O O . LYS A 1 191 ? 7.647 -6.065 14.226 1.00 69.38 191 LYS A O 1
ATOM 1524 N N . CYS A 1 192 ? 7.100 -3.941 13.755 1.00 63.44 192 CYS A N 1
ATOM 1525 C CA . CYS A 1 192 ? 7.189 -4.038 12.295 1.00 63.44 192 CYS A CA 1
ATOM 1526 C C . CYS A 1 192 ? 8.589 -3.716 11.733 1.00 63.44 192 CYS A C 1
ATOM 1528 O O . CYS A 1 192 ? 8.756 -3.698 10.509 1.00 63.44 192 CYS A O 1
ATOM 1530 N N . GLY A 1 193 ? 9.583 -3.457 12.593 1.00 64.62 193 GLY A N 1
ATOM 1531 C CA . GLY A 1 193 ? 10.966 -3.172 12.203 1.00 64.62 193 GLY A CA 1
ATOM 1532 C C . GLY A 1 193 ? 11.179 -1.825 11.502 1.00 64.62 193 GLY A C 1
ATOM 1533 O O . GLY A 1 193 ? 12.116 -1.701 10.721 1.00 64.62 193 GLY A O 1
ATOM 1534 N N . MET A 1 194 ? 10.310 -0.833 11.729 1.00 64.62 194 MET A N 1
ATOM 1535 C CA . MET A 1 194 ? 10.528 0.543 11.266 1.00 64.62 194 MET A CA 1
ATOM 1536 C C . MET A 1 194 ? 11.118 1.377 12.408 1.00 64.62 194 MET A C 1
ATOM 1538 O O . MET A 1 194 ? 10.362 1.874 13.242 1.00 64.62 194 MET A O 1
ATOM 1542 N N . GLU A 1 195 ? 12.442 1.541 12.446 1.00 55.28 195 GLU A N 1
ATOM 1543 C CA . GLU A 1 195 ? 13.076 2.573 13.280 1.00 55.28 195 GLU A CA 1
ATOM 1544 C C . GLU A 1 195 ? 13.193 3.903 12.518 1.00 55.28 195 GLU A C 1
ATOM 1546 O O . GLU A 1 195 ? 13.446 3.938 11.315 1.00 55.28 195 GLU A O 1
ATOM 1551 N N . GLU A 1 196 ? 12.875 4.974 13.248 1.00 55.69 196 GLU A N 1
ATOM 1552 C CA . GLU A 1 196 ? 12.750 6.396 12.902 1.00 55.69 196 GLU A CA 1
ATOM 1553 C C . GLU A 1 196 ? 13.182 6.856 11.496 1.00 55.69 196 GLU A C 1
ATOM 1555 O O . GLU A 1 196 ? 14.290 7.327 11.258 1.00 55.69 196 GLU A O 1
ATOM 1560 N N . GLY A 1 197 ? 12.217 6.877 10.572 1.00 47.66 197 GLY A N 1
ATOM 1561 C CA . GLY A 1 197 ? 12.234 7.802 9.439 1.00 47.66 197 GLY A CA 1
ATOM 1562 C C . GLY A 1 197 ? 11.516 9.093 9.829 1.00 47.66 197 GLY A C 1
ATOM 1563 O O . GLY A 1 197 ? 10.285 9.109 9.890 1.00 47.66 197 GLY A O 1
ATOM 1564 N N . GLY A 1 198 ? 12.272 10.156 10.113 1.00 43.16 198 GLY A N 1
ATOM 1565 C CA . GLY A 1 198 ? 11.759 11.468 10.514 1.00 43.16 198 GLY A CA 1
ATOM 1566 C C . GLY A 1 198 ? 10.739 12.029 9.521 1.00 43.16 198 GLY A C 1
ATOM 1567 O O . GLY A 1 198 ? 11.080 12.491 8.436 1.00 43.16 198 GLY A O 1
ATOM 1568 N N . GLY A 1 199 ? 9.462 11.992 9.893 1.00 52.53 199 GLY A N 1
ATOM 1569 C CA . GLY A 1 199 ? 8.374 12.524 9.085 1.00 52.53 199 GLY A CA 1
ATOM 1570 C C . GLY A 1 199 ? 7.076 12.595 9.878 1.00 52.53 199 GLY A C 1
ATOM 1571 O O . GLY A 1 199 ? 6.753 11.710 10.670 1.00 52.53 199 GLY A O 1
ATOM 1572 N N . LYS A 1 200 ? 6.308 13.668 9.676 1.00 52.25 200 LYS A N 1
ATOM 1573 C CA . LYS A 1 200 ? 5.002 13.863 10.317 1.00 52.25 200 LYS A CA 1
ATOM 1574 C C . LYS A 1 200 ? 3.976 12.920 9.671 1.00 52.25 200 LYS A C 1
ATOM 1576 O O . LYS A 1 200 ? 3.279 13.280 8.724 1.00 52.25 200 LYS A O 1
ATOM 1581 N N . GLU A 1 201 ? 3.892 11.694 10.176 1.00 57.44 201 GLU A N 1
ATOM 1582 C CA . GLU A 1 201 ? 2.950 10.669 9.708 1.00 57.44 201 GLU A CA 1
ATOM 1583 C C . GLU A 1 201 ? 1.552 10.899 10.298 1.00 57.44 201 GLU A C 1
ATOM 1585 O O . GLU A 1 201 ? 1.114 10.247 11.246 1.00 57.44 201 GLU A O 1
ATOM 1590 N N . VAL A 1 202 ? 0.851 11.893 9.756 1.00 54.88 202 VAL A N 1
ATOM 1591 C CA . VAL A 1 202 ? -0.550 12.170 10.085 1.00 54.88 202 VAL A CA 1
ATOM 1592 C C . VAL A 1 202 ? -1.435 11.203 9.290 1.00 54.88 202 VAL A C 1
ATOM 1594 O O . VAL A 1 202 ? -1.300 11.135 8.070 1.00 54.88 202 VAL A O 1
ATOM 1597 N N . ASN A 1 203 ? -2.349 10.502 9.971 1.00 58.03 203 ASN A N 1
ATOM 1598 C CA . ASN A 1 203 ? -3.352 9.578 9.403 1.00 58.03 203 ASN A CA 1
ATOM 1599 C C . ASN A 1 203 ? -2.833 8.248 8.823 1.00 58.03 203 ASN A C 1
ATOM 1601 O O . ASN A 1 203 ? -3.446 7.683 7.925 1.00 58.03 203 ASN A O 1
ATOM 1605 N N . ALA A 1 204 ? -1.735 7.709 9.350 1.00 65.06 204 ALA A N 1
ATOM 1606 C CA . ALA A 1 204 ? -1.319 6.345 9.026 1.00 65.06 204 ALA A CA 1
ATOM 1607 C C . ALA A 1 204 ? -2.065 5.318 9.906 1.00 65.06 204 ALA A C 1
ATOM 1609 O O . ALA A 1 204 ? -2.058 5.454 11.133 1.00 65.06 204 ALA A O 1
ATOM 1610 N N . GLY A 1 205 ? -2.710 4.318 9.306 1.00 72.81 205 GLY A N 1
ATOM 1611 C CA . GLY A 1 205 ? -3.268 3.165 10.020 1.00 72.81 205 GLY A CA 1
ATOM 1612 C C . GLY A 1 205 ? -2.254 2.017 10.171 1.00 72.81 205 GLY A C 1
ATOM 1613 O O . GLY A 1 205 ? -1.120 2.122 9.691 1.00 72.81 205 GLY A O 1
ATOM 1614 N N . PRO A 1 206 ? -2.606 0.937 10.888 1.00 79.12 206 PRO A N 1
ATOM 1615 C CA . PRO A 1 206 ? -1.703 -0.183 11.148 1.00 79.12 206 PRO A CA 1
ATOM 1616 C C . PRO A 1 206 ? -1.283 -0.915 9.873 1.00 79.12 206 PRO A C 1
ATOM 1618 O O . PRO A 1 206 ? -0.117 -1.306 9.760 1.00 79.12 206 PRO A O 1
ATOM 1621 N N . MET A 1 207 ? -2.192 -1.066 8.902 1.00 85.94 207 MET A N 1
ATOM 1622 C CA . MET A 1 207 ? -1.864 -1.712 7.632 1.00 85.94 207 MET A CA 1
ATOM 1623 C C . MET A 1 207 ? -0.981 -0.823 6.779 1.00 85.94 207 MET A C 1
ATOM 1625 O O . MET A 1 207 ? -0.040 -1.320 6.166 1.00 85.94 207 MET A O 1
ATOM 1629 N N . TRP A 1 208 ? -1.206 0.490 6.796 1.00 88.81 208 TRP A N 1
ATOM 1630 C CA . TRP A 1 208 ? -0.299 1.426 6.142 1.00 88.81 208 TRP A CA 1
ATOM 1631 C C . TRP A 1 208 ? 1.149 1.267 6.626 1.00 88.81 208 TRP A C 1
ATOM 1633 O O . TRP A 1 208 ? 2.063 1.216 5.805 1.00 88.81 208 TRP A O 1
ATOM 1643 N N . VAL A 1 209 ? 1.369 1.132 7.940 1.00 84.94 209 VAL A N 1
ATOM 1644 C CA . VAL A 1 209 ? 2.720 0.958 8.512 1.00 84.94 209 VAL A CA 1
ATOM 1645 C C . VAL A 1 209 ? 3.354 -0.346 8.028 1.00 84.94 209 VAL A C 1
ATOM 1647 O O . VAL A 1 209 ? 4.510 -0.355 7.604 1.00 84.94 209 VAL A O 1
ATOM 1650 N N . LEU A 1 210 ? 2.590 -1.441 8.045 1.00 87.31 210 LEU A N 1
ATOM 1651 C CA . LEU A 1 210 ? 3.049 -2.745 7.563 1.00 87.31 210 LEU A CA 1
ATOM 1652 C C . LEU A 1 210 ? 3.434 -2.701 6.083 1.00 87.31 210 LEU A C 1
ATOM 1654 O O . LEU A 1 210 ? 4.523 -3.140 5.716 1.00 87.31 210 LEU A O 1
ATOM 1658 N N . VAL A 1 211 ? 2.566 -2.130 5.247 1.00 89.88 211 VAL A N 1
ATOM 1659 C CA . VAL A 1 211 ? 2.792 -2.000 3.805 1.00 89.88 211 VAL A CA 1
ATOM 1660 C C . VAL A 1 211 ? 3.991 -1.098 3.537 1.00 89.88 211 VAL A C 1
ATOM 1662 O O . VAL A 1 211 ? 4.834 -1.452 2.723 1.00 89.88 211 VAL A O 1
ATOM 1665 N N . LYS A 1 212 ? 4.139 0.023 4.252 1.00 90.25 212 LYS A N 1
ATOM 1666 C CA . LYS A 1 212 ? 5.298 0.914 4.105 1.00 90.25 212 LYS A CA 1
ATOM 1667 C C . LYS A 1 212 ? 6.611 0.207 4.454 1.00 90.25 212 LYS A C 1
ATOM 1669 O O . LYS A 1 212 ? 7.575 0.327 3.700 1.00 90.25 212 LYS A O 1
ATOM 1674 N N . SER A 1 213 ? 6.642 -0.548 5.554 1.00 86.81 213 SER A N 1
ATOM 1675 C CA . SER A 1 213 ? 7.804 -1.362 5.942 1.00 86.81 213 SER A CA 1
ATOM 1676 C C . SER A 1 213 ? 8.137 -2.407 4.870 1.00 86.81 213 SER A C 1
ATOM 1678 O O . SER A 1 213 ? 9.283 -2.522 4.435 1.00 86.81 213 SER A O 1
ATOM 1680 N N . ALA A 1 214 ? 7.124 -3.125 4.379 1.00 89.62 214 ALA A N 1
ATOM 1681 C CA . ALA A 1 214 ? 7.287 -4.130 3.335 1.00 89.62 214 ALA A CA 1
ATOM 1682 C C . ALA A 1 214 ? 7.792 -3.522 2.018 1.00 89.62 214 ALA A C 1
ATOM 1684 O O . ALA A 1 214 ? 8.745 -4.034 1.435 1.00 89.62 214 ALA A O 1
ATOM 1685 N N . VAL A 1 215 ? 7.216 -2.397 1.583 1.00 90.69 215 VAL A N 1
ATOM 1686 C CA . VAL A 1 215 ? 7.668 -1.653 0.401 1.00 90.69 215 VAL A CA 1
ATOM 1687 C C . VAL A 1 215 ? 9.132 -1.250 0.542 1.00 90.69 215 VAL A C 1
ATOM 1689 O O . VAL A 1 215 ? 9.902 -1.461 -0.389 1.00 90.69 215 VAL A O 1
ATOM 1692 N N . ALA A 1 216 ? 9.548 -0.732 1.701 1.00 88.31 216 ALA A N 1
ATOM 1693 C CA . ALA A 1 216 ? 10.939 -0.345 1.918 1.00 88.31 216 ALA A CA 1
ATOM 1694 C C . ALA A 1 216 ? 11.911 -1.526 1.726 1.00 88.31 216 ALA A C 1
ATOM 1696 O O . ALA A 1 216 ? 12.960 -1.353 1.109 1.00 88.31 216 ALA A O 1
ATOM 1697 N N . LYS A 1 217 ? 11.551 -2.733 2.186 1.00 87.44 217 LYS A N 1
ATOM 1698 C CA . LYS A 1 217 ? 12.348 -3.956 1.962 1.00 87.44 217 LYS A CA 1
ATOM 1699 C C . LYS A 1 217 ? 12.357 -4.392 0.498 1.00 87.44 217 LYS A C 1
ATOM 1701 O O . LYS A 1 217 ? 13.408 -4.728 -0.042 1.00 87.44 217 LYS A O 1
ATOM 1706 N N . ILE A 1 218 ? 11.201 -4.335 -0.163 1.00 88.44 218 ILE A N 1
ATOM 1707 C CA . ILE A 1 218 ? 11.060 -4.683 -1.585 1.00 88.44 218 ILE A CA 1
ATOM 1708 C C . ILE A 1 218 ? 11.915 -3.756 -2.459 1.00 88.44 218 ILE A C 1
ATOM 1710 O O . ILE A 1 218 ? 12.612 -4.225 -3.355 1.00 88.44 218 ILE A O 1
ATOM 1714 N N . VAL A 1 219 ? 11.891 -2.450 -2.183 1.00 86.00 219 VAL A N 1
ATOM 1715 C CA . VAL A 1 219 ? 12.665 -1.432 -2.912 1.00 86.00 219 VAL A CA 1
ATOM 1716 C C . VAL A 1 219 ? 14.171 -1.612 -2.701 1.00 86.00 219 VAL A C 1
ATOM 1718 O O . VAL A 1 219 ? 14.936 -1.412 -3.640 1.00 86.00 219 VAL A O 1
ATOM 1721 N N . LYS A 1 220 ? 14.601 -2.033 -1.503 1.00 83.44 220 LYS A N 1
ATOM 1722 C CA . LYS A 1 220 ? 16.007 -2.361 -1.203 1.00 83.44 220 LYS A CA 1
ATOM 1723 C C . LYS A 1 220 ? 16.495 -3.665 -1.849 1.00 83.44 220 LYS A C 1
ATOM 1725 O O . LYS A 1 220 ? 17.697 -3.898 -1.873 1.00 83.44 220 LYS A O 1
ATOM 1730 N N . GLY A 1 221 ? 15.595 -4.482 -2.400 1.00 70.19 221 GLY A N 1
ATOM 1731 C CA . GLY A 1 221 ? 15.938 -5.731 -3.085 1.00 70.19 221 GLY A CA 1
ATOM 1732 C C . GLY A 1 221 ? 15.957 -6.978 -2.193 1.00 70.19 221 GLY A C 1
ATOM 1733 O O . GLY A 1 221 ? 16.447 -8.008 -2.636 1.00 70.19 221 GLY A O 1
ATOM 1734 N N . GLU A 1 222 ? 15.407 -6.916 -0.976 1.00 60.72 222 GLU A N 1
ATOM 1735 C CA . GLU A 1 222 ? 15.490 -7.994 0.032 1.00 60.72 222 GLU A CA 1
ATOM 1736 C C . GLU A 1 222 ? 14.242 -8.906 0.102 1.00 60.72 222 GLU A C 1
ATOM 1738 O O . GLU A 1 222 ? 13.971 -9.515 1.139 1.00 60.72 222 GLU A O 1
ATOM 1743 N N . ALA A 1 223 ? 13.427 -8.974 -0.957 1.00 49.03 223 ALA A N 1
ATOM 1744 C CA . ALA A 1 223 ? 12.152 -9.707 -0.943 1.00 49.03 223 ALA A CA 1
ATOM 1745 C C . ALA A 1 223 ? 12.127 -10.906 -1.880 1.00 49.03 223 ALA A C 1
ATOM 1747 O O . ALA A 1 223 ? 12.181 -10.646 -3.103 1.00 49.03 223 ALA A O 1
#

Radius of gyration: 31.59 Å; chains: 1; bounding box: 51×64×95 Å

Secondary structure (DSSP, 8-state):
------PPPPP------------------PPPP------------------SS----HHHHHHHHHHHHGGGS-GGGTHHHHHTHHHHHHS-SS-HHHHHHHHTTPPPEEEEEETTTTEEEEES-HHHHHHHTTSPPPEEEETTEEEEEE--HHHHHHHHHHHHHHHHS-HHHHHHHHHHHHHHHHHHHHHTT-----S--TT--HHHHHHHHHHHHHHHT--

Organism: Cochliobolus heterostrophus (strain C5 / ATCC 48332 / race O) (NCBI:txid701091)

pLDDT: mean 70.42, std 18.25, range [33.31, 95.81]